Protein AF-A0A087SEP9-F1 (afdb_monomer_lite)

pLDDT: mean 83.5, std 18.69, range [36.44, 98.62]

Secondary structure (DSSP, 8-state):
-PPPHHHHHHHHHHHHTT-S---TTTS--HHHHHHHHHHHHHHHHHS-HHHHHHHHHHHHHHHHHHHHHHHHHHHHHHHHHHHHHHHHHHHHHHHHHHHHHHTSPPHHHHHHHHHHHHHHHHHHHHHHHHHHHHHHHHHHHHHHHHHHHHHHHHHHHHHHHHHHH--------------------

Organism: Auxenochlorella protothecoides (NCBI:txid3075)

Structure (mmCIF, N/CA/C/O backbone):
data_AF-A0A087SEP9-F1
#
_entry.id   AF-A0A087SEP9-F1
#
loop_
_atom_site.group_PDB
_atom_site.id
_atom_site.type_symbol
_atom_site.label_atom_id
_atom_site.label_alt_id
_atom_site.label_comp_id
_atom_site.label_asym_id
_atom_site.label_entity_id
_atom_site.label_seq_id
_atom_site.pdbx_PDB_ins_code
_atom_site.Cartn_x
_atom_site.Cartn_y
_atom_site.Cartn_z
_atom_site.occupancy
_atom_site.B_iso_or_equiv
_atom_site.auth_seq_id
_atom_site.auth_comp_id
_atom_site.auth_asym_id
_atom_site.auth_atom_id
_atom_site.pdbx_PDB_model_num
ATOM 1 N N . MET A 1 1 ? -34.336 15.586 0.009 1.00 45.97 1 MET A N 1
ATOM 2 C CA . MET A 1 1 ? -33.680 16.747 0.642 1.00 45.97 1 MET A CA 1
ATOM 3 C C . MET A 1 1 ? -32.293 16.287 1.044 1.00 45.97 1 MET A C 1
ATOM 5 O O . MET A 1 1 ? -32.206 15.334 1.806 1.00 45.97 1 MET A O 1
ATOM 9 N N . ALA A 1 2 ? -31.248 16.825 0.416 1.00 53.88 2 ALA A N 1
ATOM 10 C CA . ALA A 1 2 ? -29.871 16.456 0.733 1.00 53.88 2 ALA A CA 1
ATOM 11 C C . ALA A 1 2 ? -29.493 17.066 2.089 1.00 53.88 2 ALA A C 1
ATOM 13 O O . ALA A 1 2 ? -29.823 18.227 2.333 1.00 53.88 2 ALA A O 1
ATOM 14 N N . ALA A 1 3 ? -28.864 16.274 2.959 1.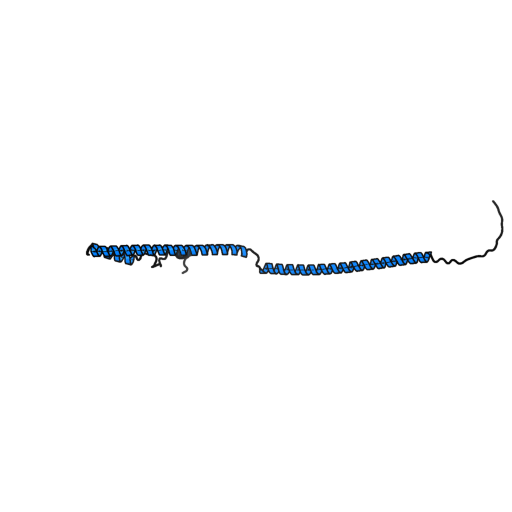00 63.12 3 ALA A N 1
ATOM 15 C CA . ALA A 1 3 ? -28.333 16.766 4.224 1.00 63.12 3 ALA A CA 1
ATOM 16 C C . ALA A 1 3 ? -27.274 17.837 3.935 1.00 63.12 3 ALA A C 1
ATOM 18 O O . ALA A 1 3 ? -26.504 17.728 2.978 1.00 63.12 3 ALA A O 1
ATOM 19 N N . THR A 1 4 ? -27.268 18.899 4.727 1.00 84.00 4 THR A N 1
ATOM 20 C CA . THR A 1 4 ? -26.285 19.978 4.591 1.00 84.00 4 THR A CA 1
ATOM 21 C C . THR A 1 4 ? -24.873 19.457 4.899 1.00 84.00 4 THR A C 1
ATOM 23 O O . THR A 1 4 ? -24.712 18.478 5.625 1.00 84.00 4 THR A O 1
ATOM 26 N N . MET A 1 5 ? -23.821 20.104 4.381 1.00 80.88 5 MET A N 1
ATOM 27 C CA . MET A 1 5 ? -22.428 19.688 4.651 1.00 80.88 5 MET A CA 1
ATOM 28 C C . MET A 1 5 ? -22.102 19.611 6.151 1.00 80.88 5 MET A C 1
ATOM 30 O O . MET A 1 5 ? -21.271 18.809 6.575 1.00 80.88 5 MET A O 1
ATOM 34 N N . GLU A 1 6 ? -22.761 20.441 6.959 1.00 79.75 6 GLU A N 1
ATOM 35 C CA . GLU A 1 6 ? -22.614 20.458 8.412 1.00 79.75 6 GLU A CA 1
ATOM 36 C C . GLU A 1 6 ? -23.284 19.233 9.056 1.00 79.75 6 GLU A C 1
ATOM 38 O O . GLU A 1 6 ? -22.692 18.578 9.915 1.00 79.75 6 GLU A O 1
ATOM 43 N N . GLU A 1 7 ? -24.461 18.831 8.568 1.00 79.56 7 GLU A N 1
ATOM 44 C CA . GLU A 1 7 ? -25.111 17.576 8.960 1.00 79.56 7 GLU A CA 1
ATOM 45 C C . GLU A 1 7 ? -24.304 16.350 8.522 1.00 79.56 7 GLU A C 1
ATOM 47 O O . GLU A 1 7 ? -24.160 15.415 9.307 1.00 79.56 7 GLU A O 1
ATOM 52 N N . GLU A 1 8 ? -23.711 16.348 7.326 1.00 84.06 8 GLU A N 1
ATOM 53 C CA . GLU A 1 8 ? -22.819 15.267 6.888 1.00 84.06 8 GLU A CA 1
ATOM 54 C C . GLU A 1 8 ? -21.556 15.180 7.749 1.00 84.06 8 GLU A C 1
ATOM 56 O O . GLU A 1 8 ? -21.138 14.079 8.117 1.00 84.06 8 GLU A O 1
ATOM 61 N N . ALA A 1 9 ? -20.968 16.317 8.132 1.00 84.19 9 ALA A N 1
ATOM 62 C CA . ALA A 1 9 ? -19.832 16.355 9.047 1.00 84.19 9 ALA A CA 1
ATOM 63 C C . ALA A 1 9 ? -20.209 15.813 10.435 1.00 84.19 9 ALA A C 1
ATOM 65 O O . ALA A 1 9 ? -19.453 15.024 11.008 1.00 84.19 9 ALA A O 1
ATOM 66 N N . ILE A 1 10 ? -21.396 16.156 10.947 1.00 78.38 10 ILE A N 1
ATOM 67 C CA . ILE A 1 10 ? -21.923 15.641 12.217 1.00 78.38 10 ILE A CA 1
ATOM 68 C C . ILE A 1 10 ? -22.220 14.140 12.125 1.00 78.38 10 ILE A C 1
ATOM 70 O O . ILE A 1 10 ? -21.853 13.394 13.032 1.00 78.38 10 ILE A O 1
ATOM 74 N N . ILE A 1 11 ? -22.845 13.666 11.045 1.00 76.94 11 ILE A N 1
ATOM 75 C CA . ILE A 1 11 ? -23.135 12.241 10.824 1.00 76.94 11 ILE A CA 1
ATOM 76 C C . ILE A 1 11 ? -21.829 11.450 10.732 1.00 76.94 11 ILE A C 1
ATOM 78 O O . ILE A 1 11 ? -21.679 10.428 11.402 1.00 76.94 11 ILE A O 1
ATOM 82 N N . LYS A 1 12 ? -20.848 11.949 9.975 1.00 81.00 12 LYS A N 1
ATOM 83 C CA . LYS A 1 12 ? -19.532 11.323 9.825 1.00 81.00 12 LYS A CA 1
ATOM 84 C C . LYS A 1 12 ? -18.764 11.314 11.142 1.00 81.00 12 LYS A C 1
ATOM 86 O O . LYS A 1 12 ? -18.187 10.289 11.486 1.00 81.00 12 LYS A O 1
ATOM 91 N N . TYR A 1 13 ? -18.815 12.405 11.906 1.00 74.56 13 TYR A N 1
ATOM 92 C CA . TYR A 1 13 ? -18.235 12.487 13.244 1.00 74.56 13 TYR A CA 1
ATOM 93 C C . TYR A 1 13 ? -18.894 11.492 14.203 1.00 74.56 13 TYR A C 1
ATOM 95 O O . TYR A 1 13 ? -18.188 10.753 14.882 1.00 74.56 13 TYR A O 1
ATOM 103 N N . ARG A 1 14 ? -20.229 11.400 14.224 1.00 73.12 14 ARG A N 1
ATOM 104 C CA . ARG A 1 14 ? -20.978 10.445 15.062 1.00 73.12 14 ARG A CA 1
ATOM 105 C C . ARG A 1 14 ? -20.712 8.992 14.685 1.00 73.12 14 ARG A C 1
ATOM 107 O O . ARG A 1 14 ? -20.594 8.154 15.574 1.00 73.12 14 ARG A O 1
ATOM 114 N N . TYR A 1 15 ? -20.587 8.709 13.392 1.00 69.62 15 TYR A N 1
ATOM 115 C CA . TYR A 1 15 ? -20.240 7.388 12.878 1.00 69.62 15 TYR A CA 1
ATOM 116 C C . TYR A 1 15 ? -18.798 7.006 13.240 1.00 69.62 15 TYR A C 1
ATOM 118 O O . TYR A 1 15 ? -18.570 5.917 13.757 1.00 69.62 15 TYR A O 1
ATOM 126 N N . LEU A 1 16 ? -17.836 7.925 13.066 1.00 67.88 16 LEU A N 1
ATOM 127 C CA . LEU A 1 16 ? -16.440 7.718 13.474 1.00 67.88 16 LEU A CA 1
ATOM 128 C C . LEU A 1 16 ? -16.285 7.543 14.988 1.00 67.88 16 LEU A C 1
ATOM 130 O O . LEU A 1 16 ? -15.435 6.780 15.434 1.00 67.88 16 LEU A O 1
ATOM 134 N N . THR A 1 17 ? -17.066 8.284 15.774 1.00 68.69 17 THR A N 1
ATOM 135 C CA . THR A 1 17 ? -16.989 8.270 17.244 1.00 68.69 17 THR A CA 1
ATOM 136 C C . THR A 1 17 ? -17.903 7.231 17.887 1.00 68.69 17 THR A C 1
ATOM 138 O O . THR A 1 17 ? -17.894 7.116 19.109 1.00 68.69 17 THR A O 1
ATOM 141 N N . GLN A 1 18 ? -18.691 6.488 17.096 1.00 64.06 18 GLN A N 1
ATOM 142 C CA . GLN A 1 18 ? -19.686 5.516 17.569 1.00 64.06 18 GLN A CA 1
ATOM 143 C C . GLN A 1 18 ? -20.551 6.050 18.728 1.00 64.06 18 GLN A C 1
ATOM 145 O O . GLN A 1 18 ? -20.902 5.329 19.658 1.00 64.06 18 GLN A O 1
ATOM 150 N N . THR A 1 19 ? -20.921 7.332 18.693 1.00 50.84 19 THR A N 1
ATOM 151 C CA . THR A 1 19 ? -21.716 7.961 19.767 1.00 50.84 19 THR A CA 1
ATOM 152 C C . THR A 1 19 ? -23.195 7.564 19.739 1.00 50.84 19 THR A C 1
ATOM 154 O O . THR A 1 19 ? -23.967 7.964 20.611 1.00 50.84 19 THR A O 1
ATOM 157 N N . VAL A 1 20 ? -23.608 6.733 18.778 1.00 47.00 20 VAL A N 1
ATOM 158 C CA . VAL A 1 20 ? -24.910 6.067 18.812 1.00 47.00 20 VAL A CA 1
ATOM 159 C C . VAL A 1 20 ? -24.789 4.838 19.709 1.00 47.00 20 VAL A C 1
ATOM 161 O O . VAL A 1 20 ? -24.159 3.846 19.355 1.00 47.00 20 VAL A O 1
ATOM 164 N N . SER A 1 21 ? -25.404 4.923 20.888 1.00 44.47 21 SER A N 1
ATOM 165 C CA . SER A 1 21 ? -25.573 3.818 21.833 1.00 44.47 21 SER A CA 1
ATOM 166 C C . SER A 1 21 ? -26.409 2.692 21.209 1.00 44.47 21 SER A C 1
ATOM 168 O O . SER A 1 21 ? -27.614 2.582 21.424 1.00 44.47 21 SER A O 1
ATOM 170 N N . THR A 1 22 ? -25.781 1.848 20.399 1.00 46.25 22 THR A N 1
ATOM 171 C CA . THR A 1 22 ? -26.321 0.552 19.972 1.00 46.25 22 THR A CA 1
ATOM 172 C C . THR A 1 22 ? -25.360 -0.543 20.384 1.00 46.25 22 THR A C 1
ATOM 174 O O . THR A 1 22 ? -24.890 -1.337 19.580 1.00 46.25 22 THR A O 1
ATOM 177 N N . THR A 1 23 ? -25.066 -0.597 21.674 1.00 52.62 23 THR A N 1
ATOM 178 C CA . THR A 1 23 ? -24.423 -1.756 22.278 1.00 52.62 23 THR A CA 1
ATOM 179 C C . THR A 1 23 ? -25.162 -2.079 23.563 1.00 52.62 23 THR A C 1
ATOM 181 O O . THR A 1 23 ? -24.784 -1.686 24.664 1.00 52.62 23 THR A O 1
ATOM 184 N N . ALA A 1 24 ? -26.224 -2.874 23.410 1.00 50.38 24 ALA A N 1
ATOM 185 C CA . ALA A 1 24 ? -26.907 -3.558 24.509 1.00 50.38 24 ALA A CA 1
ATOM 186 C C . ALA A 1 24 ? -25.947 -4.385 25.401 1.00 50.38 24 ALA A C 1
ATOM 188 O O . ALA A 1 24 ? -26.335 -4.786 26.492 1.00 50.38 24 ALA A O 1
ATOM 189 N N . ASN A 1 25 ? -24.697 -4.587 24.957 1.00 49.25 25 ASN A N 1
ATOM 190 C CA . ASN A 1 25 ? -23.633 -5.311 25.651 1.00 49.25 25 ASN A CA 1
ATOM 191 C C . ASN A 1 25 ? -22.591 -4.423 26.369 1.00 49.25 25 ASN A C 1
ATOM 193 O O . ASN A 1 25 ? -21.724 -4.974 27.040 1.00 49.25 25 ASN A O 1
ATOM 197 N N . VAL A 1 26 ? -22.625 -3.088 26.232 1.00 51.44 26 VAL A N 1
ATOM 198 C CA . VAL A 1 26 ? -21.583 -2.191 26.800 1.00 51.44 26 VAL A CA 1
ATOM 199 C C . VAL A 1 26 ? -22.098 -1.360 27.978 1.00 51.44 26 VAL A C 1
ATOM 201 O O . VAL A 1 26 ? -21.325 -0.972 28.850 1.00 51.44 26 VAL A O 1
ATOM 204 N N . LEU A 1 27 ? -23.406 -1.117 28.051 1.00 55.16 27 LEU A N 1
ATOM 205 C CA . LEU A 1 27 ? -24.021 -0.425 29.181 1.00 55.16 27 LEU A CA 1
ATOM 206 C C . LEU A 1 27 ? -24.515 -1.445 30.216 1.00 55.16 27 LEU A C 1
ATOM 208 O O . LEU A 1 27 ? -25.189 -2.407 29.833 1.00 55.16 27 LEU A O 1
ATOM 212 N N . PRO A 1 28 ? -24.255 -1.235 31.525 1.00 62.94 28 PRO A N 1
ATOM 213 C CA . PRO A 1 28 ? -24.874 -2.031 32.576 1.00 62.94 28 PRO A CA 1
ATOM 214 C C . PRO A 1 28 ? -26.390 -2.092 32.351 1.00 62.94 28 PRO A C 1
ATOM 216 O O . PRO A 1 28 ? -26.972 -1.099 31.904 1.00 62.94 28 PRO A O 1
ATOM 219 N N . PRO A 1 29 ? -27.068 -3.211 32.654 1.00 69.69 29 PRO A N 1
ATOM 220 C CA . PRO A 1 29 ? -28.488 -3.375 32.365 1.00 69.69 29 PRO A CA 1
ATOM 221 C C . PRO A 1 29 ? -29.339 -2.547 33.344 1.00 69.69 29 PRO A C 1
ATOM 223 O O . PRO A 1 29 ? -30.024 -3.087 34.218 1.00 69.69 29 PRO A O 1
ATOM 226 N N . MET A 1 30 ? -29.310 -1.220 33.182 1.00 74.06 30 MET A N 1
ATOM 227 C CA . MET A 1 30 ? -29.836 -0.207 34.102 1.00 74.06 30 MET A CA 1
ATOM 228 C C . MET A 1 30 ? -31.310 -0.432 34.419 1.00 74.06 30 MET A C 1
ATOM 230 O O . MET A 1 30 ? -31.721 -0.296 35.566 1.00 74.06 30 MET A O 1
ATOM 234 N N . LYS A 1 31 ? -32.102 -0.863 33.429 1.00 78.94 31 LYS A N 1
ATOM 235 C CA . LYS A 1 31 ? -33.523 -1.193 33.624 1.00 78.94 31 LYS A CA 1
ATOM 236 C C . LYS A 1 31 ? -33.719 -2.351 34.606 1.00 78.94 31 LYS A C 1
ATOM 238 O O . LYS A 1 31 ? -34.613 -2.308 35.447 1.00 78.94 31 LYS A O 1
ATOM 243 N N . SER A 1 32 ? -32.881 -3.382 34.514 1.00 81.38 32 SER A N 1
ATOM 244 C CA . SER A 1 32 ? -32.953 -4.540 35.409 1.00 81.38 32 SER A CA 1
ATOM 245 C C . SER A 1 32 ? -32.456 -4.196 36.813 1.00 81.38 32 SER A C 1
ATOM 247 O O . SER A 1 32 ? -33.052 -4.636 37.796 1.00 81.38 32 SER A O 1
ATOM 249 N N . LEU A 1 33 ? -31.412 -3.366 36.898 1.00 85.94 33 LEU A N 1
ATOM 250 C CA . LEU A 1 33 ? -30.815 -2.937 38.154 1.00 85.94 33 LEU A CA 1
ATOM 251 C C . LEU A 1 33 ? -31.768 -2.020 38.928 1.00 85.94 33 LEU A C 1
ATOM 253 O O . LEU A 1 33 ? -32.034 -2.259 40.101 1.00 85.94 33 LEU A O 1
ATOM 257 N N . ALA A 1 34 ? -32.368 -1.044 38.240 1.00 87.81 34 ALA A N 1
ATOM 258 C CA . ALA A 1 34 ? -33.374 -0.152 38.805 1.00 87.81 34 ALA A CA 1
ATOM 259 C C . ALA A 1 34 ? -34.594 -0.930 39.312 1.00 87.81 34 ALA A C 1
ATOM 261 O O . ALA A 1 34 ? -35.057 -0.696 40.425 1.00 87.81 34 ALA A O 1
ATOM 262 N N . ARG A 1 35 ? -35.081 -1.916 38.543 1.00 89.31 35 ARG A N 1
ATOM 263 C CA . ARG A 1 35 ? -36.193 -2.776 38.975 1.00 89.31 35 ARG A CA 1
ATOM 264 C C . ARG A 1 35 ? -35.868 -3.521 40.270 1.00 89.31 35 ARG A C 1
ATOM 266 O O . ARG A 1 35 ? -36.708 -3.579 41.164 1.00 89.31 35 ARG A O 1
ATOM 273 N N . ARG A 1 36 ? -34.655 -4.067 40.379 1.00 89.19 36 ARG A N 1
ATOM 274 C CA . ARG A 1 36 ? -34.185 -4.776 41.578 1.00 89.19 36 ARG A CA 1
ATOM 275 C C . ARG A 1 36 ? -34.010 -3.831 42.770 1.00 89.19 36 ARG A C 1
ATOM 277 O O . ARG A 1 36 ? -34.402 -4.174 43.878 1.00 89.19 36 ARG A O 1
ATOM 284 N N . PHE A 1 37 ? -33.516 -2.618 42.528 1.00 92.69 37 PHE A N 1
ATOM 285 C CA . PHE A 1 37 ? -33.398 -1.575 43.546 1.00 92.69 37 PHE A CA 1
ATOM 286 C C . PHE A 1 37 ? -34.760 -1.162 44.115 1.00 92.69 37 PHE A C 1
ATOM 288 O O . PHE A 1 37 ? -34.916 -1.052 45.328 1.00 92.69 37 PHE A O 1
ATOM 295 N N . PHE A 1 38 ? -35.773 -0.985 43.261 1.00 93.81 38 PHE A N 1
ATOM 296 C CA . PHE A 1 38 ? -37.127 -0.689 43.729 1.00 93.81 38 PHE A CA 1
ATOM 297 C C . PHE A 1 38 ? -37.703 -1.829 44.575 1.00 93.81 38 PHE A C 1
ATOM 299 O O . PHE A 1 38 ? -38.293 -1.549 45.613 1.00 93.81 38 PHE A O 1
ATOM 306 N N . GLN A 1 39 ? -37.479 -3.091 44.188 1.00 92.12 39 GLN A N 1
ATOM 307 C CA . GLN A 1 39 ? -37.879 -4.254 44.994 1.00 92.12 39 GLN A CA 1
ATOM 308 C C . GLN A 1 39 ? -37.195 -4.258 46.365 1.00 92.12 39 GLN A C 1
ATOM 310 O O . GLN A 1 39 ? -37.863 -4.447 47.377 1.00 92.12 39 GLN A O 1
ATOM 315 N N . PHE A 1 40 ? -35.887 -3.988 46.407 1.00 94.56 40 PHE A N 1
ATOM 316 C CA . PHE A 1 40 ? -35.140 -3.839 47.656 1.00 94.56 40 PHE A CA 1
ATOM 317 C C . PHE A 1 40 ? -35.722 -2.727 48.541 1.00 94.56 40 PHE A C 1
ATOM 319 O O . PHE A 1 40 ? -35.971 -2.944 49.725 1.00 94.56 40 PHE A O 1
ATOM 326 N N . ARG A 1 41 ? -36.018 -1.558 47.961 1.00 94.75 41 ARG A N 1
ATOM 327 C CA . ARG A 1 41 ? -36.625 -0.436 48.689 1.00 94.75 41 ARG A CA 1
ATOM 328 C C . ARG A 1 41 ? -37.989 -0.804 49.278 1.00 94.75 41 ARG A C 1
ATOM 330 O O . ARG A 1 41 ? -38.262 -0.457 50.419 1.00 94.75 41 ARG A O 1
ATOM 337 N N . THR A 1 42 ? -38.825 -1.516 48.525 1.00 94.12 42 THR A N 1
ATOM 338 C CA . THR A 1 42 ? -40.126 -1.997 49.012 1.00 94.12 42 THR A CA 1
ATOM 339 C C . THR A 1 42 ? -39.969 -3.015 50.147 1.00 94.12 42 THR A C 1
ATOM 341 O O . THR A 1 42 ? -40.718 -2.969 51.125 1.00 94.12 42 THR A O 1
ATOM 344 N N . ALA A 1 43 ? -38.973 -3.901 50.065 1.00 93.00 43 ALA A N 1
ATOM 345 C CA . ALA A 1 43 ? -38.679 -4.857 51.131 1.00 93.00 43 ALA A CA 1
ATOM 346 C C . ALA A 1 43 ? -38.203 -4.168 52.423 1.00 93.00 43 ALA A C 1
ATOM 348 O O . ALA A 1 43 ? -38.562 -4.613 53.506 1.00 93.00 43 ALA A O 1
ATOM 349 N N . LEU A 1 44 ? -37.479 -3.045 52.332 1.00 92.12 44 LEU A N 1
ATOM 350 C CA . LEU A 1 44 ? -37.092 -2.248 53.506 1.00 92.12 44 LEU A CA 1
ATOM 351 C C . LEU A 1 44 ? -38.280 -1.585 54.216 1.00 92.12 44 LEU A C 1
ATOM 353 O O . LEU A 1 44 ? -38.230 -1.396 55.427 1.00 92.12 44 LEU A O 1
ATOM 357 N N . THR A 1 45 ? -39.322 -1.193 53.479 1.00 93.25 45 THR A N 1
ATOM 358 C CA . THR A 1 45 ? -40.474 -0.478 54.054 1.00 93.25 45 THR A CA 1
ATOM 359 C C . THR A 1 45 ? -41.589 -1.400 54.525 1.00 93.25 45 THR A C 1
ATOM 361 O O . THR A 1 45 ? -42.363 -1.020 55.395 1.00 93.25 45 THR A O 1
ATOM 364 N N . SER A 1 46 ? -41.724 -2.574 53.908 1.00 91.81 46 SER A N 1
ATOM 365 C CA . SER A 1 46 ? -42.902 -3.436 54.083 1.00 91.81 46 SER A CA 1
ATOM 366 C C . SER A 1 46 ? -42.606 -4.937 54.111 1.00 91.81 46 SER A C 1
ATOM 368 O O . SER A 1 46 ? -43.535 -5.723 54.260 1.00 91.81 46 SER A O 1
ATOM 370 N N . GLY A 1 47 ? -41.344 -5.342 53.956 1.00 89.75 47 GLY A N 1
ATOM 371 C CA . GLY A 1 47 ? -40.927 -6.745 53.942 1.00 89.75 47 GLY A CA 1
ATOM 372 C C . GLY A 1 47 ? -40.136 -7.147 55.186 1.00 89.75 47 GLY A C 1
ATOM 373 O O . GLY A 1 47 ? -40.030 -6.405 56.164 1.00 89.75 47 GLY A O 1
ATOM 374 N N . THR A 1 48 ? -39.560 -8.347 55.139 1.00 93.62 48 THR A N 1
ATOM 375 C CA . THR A 1 48 ? -38.698 -8.864 56.210 1.00 93.62 48 THR A CA 1
ATOM 376 C C . THR A 1 48 ? -37.235 -8.452 56.017 1.00 93.62 48 THR A C 1
ATOM 378 O O . THR 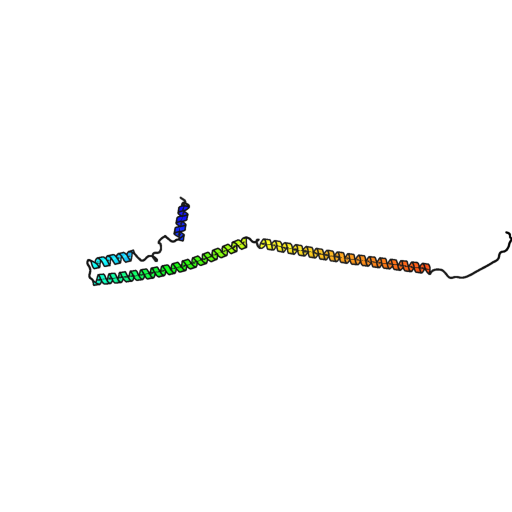A 1 48 ? -36.753 -8.250 54.899 1.00 93.62 48 THR A O 1
ATOM 381 N N . ALA A 1 49 ? -36.474 -8.394 57.114 1.00 92.75 49 ALA A N 1
ATOM 382 C CA . ALA A 1 49 ? -35.039 -8.101 57.061 1.00 92.75 49 ALA A CA 1
ATOM 383 C C . ALA A 1 49 ? -34.251 -9.124 56.214 1.00 92.75 49 ALA A C 1
ATOM 385 O O . ALA A 1 49 ? -33.296 -8.755 55.531 1.00 92.75 49 ALA A O 1
ATOM 386 N N . ALA A 1 50 ? -34.669 -10.396 56.222 1.00 94.00 50 ALA A N 1
ATOM 387 C CA . ALA A 1 50 ? -34.052 -11.453 55.423 1.00 94.00 50 ALA A CA 1
ATOM 388 C C . ALA A 1 50 ? -34.259 -11.234 53.913 1.00 94.00 50 ALA A C 1
ATOM 390 O O . ALA A 1 50 ? -33.311 -11.359 53.136 1.00 94.00 50 ALA A O 1
ATOM 391 N N . GLU A 1 51 ? -35.465 -10.838 53.495 1.00 93.06 51 GLU A N 1
ATOM 392 C CA . GLU A 1 51 ? -35.768 -10.512 52.095 1.00 93.06 51 GLU A CA 1
ATOM 393 C C . GLU A 1 51 ? -34.997 -9.279 51.618 1.00 93.06 51 GLU A C 1
ATOM 395 O O . GLU A 1 51 ? -34.403 -9.299 50.537 1.00 93.06 51 GLU A O 1
ATOM 400 N N . ALA A 1 52 ? -34.952 -8.220 52.433 1.00 93.69 52 ALA A N 1
ATOM 401 C CA . ALA A 1 52 ? -34.181 -7.021 52.117 1.00 93.69 52 ALA A CA 1
ATOM 402 C C . ALA A 1 52 ? -32.686 -7.346 51.953 1.00 93.69 52 ALA A C 1
ATOM 404 O O . ALA A 1 52 ? -32.055 -6.880 51.002 1.00 93.69 52 ALA A O 1
ATOM 405 N N . ARG A 1 53 ? -32.126 -8.201 52.822 1.00 95.12 53 ARG A N 1
ATOM 406 C CA . ARG A 1 53 ? -30.734 -8.658 52.716 1.00 95.12 53 ARG A CA 1
ATOM 407 C C . ARG A 1 53 ? -30.483 -9.432 51.421 1.00 95.12 53 ARG A C 1
ATOM 409 O O . ARG A 1 53 ? -29.552 -9.102 50.693 1.00 95.12 53 ARG A O 1
ATOM 416 N N . ALA A 1 54 ? -31.341 -10.397 51.091 1.00 94.81 54 ALA A N 1
ATOM 417 C CA . ALA A 1 54 ? -31.200 -11.195 49.874 1.00 94.81 54 ALA A CA 1
ATOM 418 C C . ALA A 1 54 ? -31.272 -10.338 48.596 1.00 94.81 54 ALA A C 1
ATOM 420 O O . ALA A 1 54 ? -30.503 -10.554 47.656 1.00 94.81 54 ALA A O 1
ATOM 421 N N . LEU A 1 55 ? -32.166 -9.343 48.566 1.00 94.69 55 LEU A N 1
ATOM 422 C CA . LEU A 1 55 ? -32.292 -8.405 47.448 1.00 94.69 55 LEU A CA 1
ATOM 423 C C . LEU A 1 55 ? -31.075 -7.482 47.320 1.00 94.69 55 LEU A C 1
ATOM 425 O O . LEU A 1 55 ? -30.654 -7.196 46.199 1.00 94.69 55 LEU A O 1
ATOM 429 N N . TYR A 1 56 ? -30.493 -7.046 48.440 1.00 94.44 56 TYR A N 1
ATOM 430 C CA . TYR A 1 56 ? -29.249 -6.279 48.441 1.00 94.44 56 TYR A CA 1
ATOM 431 C C . TYR A 1 56 ? -28.074 -7.103 47.898 1.00 94.44 56 TYR A C 1
ATOM 433 O O . TYR A 1 56 ? -27.369 -6.642 47.001 1.00 94.44 56 TYR A O 1
ATOM 441 N N . ASP A 1 57 ? -27.911 -8.343 48.364 1.00 95.50 57 ASP A N 1
ATOM 442 C CA . ASP A 1 57 ? -26.824 -9.225 47.923 1.00 95.50 57 ASP A CA 1
ATOM 443 C C . ASP A 1 57 ? -26.952 -9.602 46.432 1.00 95.50 57 ASP A C 1
ATOM 445 O O . ASP A 1 57 ? -25.948 -9.769 45.738 1.00 95.50 57 ASP A O 1
ATOM 449 N N . ASP A 1 58 ? -28.176 -9.744 45.908 1.00 93.75 58 ASP A N 1
ATOM 450 C CA . ASP A 1 58 ? -28.426 -9.916 44.466 1.00 93.75 58 ASP A CA 1
ATOM 451 C C . ASP A 1 58 ? -28.102 -8.634 43.678 1.00 93.75 58 ASP A C 1
ATOM 453 O O . ASP A 1 58 ? -27.498 -8.697 42.606 1.00 93.75 58 ASP A O 1
ATOM 457 N N . LEU A 1 59 ? -28.453 -7.455 44.205 1.00 93.38 59 LEU A N 1
ATOM 458 C CA . LEU A 1 59 ? -28.136 -6.172 43.573 1.00 93.38 59 LEU A CA 1
ATOM 459 C C . LEU A 1 59 ? -26.622 -5.931 43.499 1.00 93.38 59 LEU A C 1
ATOM 461 O O . LEU A 1 59 ? -26.129 -5.519 42.446 1.00 93.38 59 LEU A O 1
ATOM 465 N N . LEU A 1 60 ? -25.893 -6.242 44.573 1.00 94.38 60 LEU A N 1
ATOM 466 C CA . LEU A 1 60 ? -24.435 -6.155 44.620 1.00 94.38 60 LEU A CA 1
ATOM 467 C C . LEU A 1 60 ? -23.793 -7.097 43.593 1.00 94.38 60 LEU A C 1
ATOM 469 O O . LEU A 1 60 ? -23.021 -6.642 42.752 1.00 94.38 60 LEU A O 1
ATOM 473 N N . ARG A 1 61 ? -24.205 -8.373 43.563 1.00 93.06 61 ARG A N 1
ATOM 474 C CA . ARG A 1 61 ? -23.713 -9.349 42.573 1.00 93.06 61 ARG A CA 1
ATOM 475 C C . ARG A 1 61 ? -23.955 -8.903 41.131 1.00 93.06 61 ARG A C 1
ATOM 477 O O . ARG A 1 61 ? -23.089 -9.059 40.273 1.00 93.06 61 ARG A O 1
ATOM 484 N N . ARG A 1 62 ? -25.125 -8.327 40.841 1.00 91.00 62 ARG A N 1
ATOM 485 C CA . ARG A 1 62 ? -25.447 -7.799 39.503 1.00 91.00 62 ARG A CA 1
ATOM 486 C C . ARG A 1 62 ? -24.593 -6.593 39.131 1.00 91.00 62 ARG A C 1
ATOM 488 O O . ARG A 1 62 ? -24.192 -6.482 37.974 1.00 91.00 62 ARG A O 1
ATOM 495 N N . LEU A 1 63 ? -24.332 -5.695 40.082 1.00 89.81 63 LEU A N 1
ATOM 496 C CA . LEU A 1 63 ? -23.436 -4.557 39.881 1.00 89.81 63 LEU A CA 1
ATOM 497 C C . LEU A 1 63 ? -22.016 -5.027 39.572 1.00 89.81 63 LEU A C 1
ATOM 499 O O . LEU A 1 63 ? -21.433 -4.580 38.588 1.00 89.81 63 LEU A O 1
ATOM 503 N N . GLU A 1 64 ? -21.488 -5.965 40.355 1.00 92.00 64 GLU A N 1
ATOM 504 C CA . GLU A 1 64 ? -20.155 -6.535 40.149 1.00 92.00 64 GLU A CA 1
ATOM 505 C C . GLU A 1 64 ? -20.039 -7.231 38.789 1.00 92.00 64 GLU A C 1
ATOM 507 O O . GLU A 1 64 ? -19.096 -6.966 38.040 1.00 92.00 64 GLU A O 1
ATOM 512 N N . ALA A 1 65 ? -21.036 -8.038 38.415 1.00 89.38 65 ALA A N 1
ATOM 513 C CA . ALA A 1 65 ? -21.096 -8.669 37.098 1.00 89.38 65 ALA A CA 1
ATOM 514 C C . ALA A 1 65 ? -21.154 -7.631 35.963 1.00 89.38 65 ALA A C 1
ATOM 516 O O . ALA A 1 65 ? -20.454 -7.767 34.959 1.00 89.38 65 ALA A O 1
ATOM 517 N N . GLY A 1 66 ? -21.941 -6.563 36.131 1.00 87.25 66 GLY A N 1
ATOM 518 C CA . GLY A 1 66 ? -22.014 -5.460 35.173 1.00 87.25 66 GLY A CA 1
ATOM 519 C C . GLY A 1 66 ? -20.686 -4.712 35.026 1.00 87.25 66 GLY A C 1
ATOM 520 O O . GLY A 1 66 ? -20.272 -4.411 33.906 1.00 87.25 66 GLY A O 1
ATOM 521 N N . ILE A 1 67 ? -19.984 -4.455 36.135 1.00 87.88 67 ILE A N 1
ATOM 522 C CA . ILE A 1 67 ? -18.656 -3.823 36.137 1.00 87.88 67 ILE A CA 1
ATOM 523 C C . ILE A 1 67 ? -17.643 -4.715 35.415 1.00 87.88 67 ILE A C 1
ATOM 525 O O . ILE A 1 67 ? -16.901 -4.221 34.567 1.00 87.88 67 ILE A O 1
ATOM 529 N N . ALA A 1 68 ? -17.622 -6.016 35.714 1.00 89.88 68 ALA A N 1
ATOM 530 C CA . ALA A 1 68 ? -16.722 -6.969 35.068 1.00 89.88 68 ALA A CA 1
ATOM 531 C C . ALA A 1 68 ? -16.970 -7.051 33.552 1.00 89.88 68 ALA A C 1
ATOM 533 O O . ALA A 1 68 ? -16.025 -6.943 32.771 1.00 89.88 68 ALA A O 1
ATOM 534 N N . ALA A 1 69 ? -18.235 -7.146 33.132 1.00 87.38 69 ALA A N 1
ATOM 535 C CA . ALA A 1 69 ? -18.608 -7.160 31.719 1.00 87.38 69 ALA A CA 1
ATOM 536 C C . ALA A 1 69 ? -18.201 -5.863 31.000 1.00 87.38 69 ALA A C 1
ATOM 538 O O . ALA A 1 69 ? -17.593 -5.911 29.933 1.00 87.38 69 ALA A O 1
ATOM 539 N N . THR A 1 70 ? -18.462 -4.703 31.614 1.00 86.50 70 THR A N 1
ATOM 540 C CA . THR A 1 70 ? -18.095 -3.396 31.042 1.00 86.50 70 THR A CA 1
ATOM 541 C C . THR A 1 70 ? -16.579 -3.258 30.906 1.00 86.50 70 THR A C 1
ATOM 543 O O . THR A 1 70 ? -16.091 -2.797 29.877 1.00 86.50 70 THR A O 1
ATOM 546 N N . ARG A 1 71 ? -15.810 -3.699 31.912 1.00 90.94 71 ARG A N 1
ATOM 547 C CA . ARG A 1 71 ? -14.339 -3.726 31.848 1.00 90.94 71 ARG A CA 1
ATOM 548 C C . ARG A 1 71 ? -13.844 -4.602 30.699 1.00 90.94 71 ARG A C 1
ATOM 550 O O . ARG A 1 71 ? -13.020 -4.139 29.916 1.00 90.94 71 ARG A O 1
ATOM 557 N N . GLY A 1 72 ? -14.398 -5.806 30.547 1.00 90.75 72 GLY A N 1
ATOM 558 C CA . GLY A 1 72 ? -14.085 -6.688 29.420 1.00 90.75 72 GLY A CA 1
ATOM 559 C C . GLY A 1 72 ? -14.410 -6.053 28.062 1.00 90.75 72 GLY A C 1
ATOM 560 O O . GLY A 1 72 ? -13.595 -6.115 27.144 1.00 90.75 72 GLY A O 1
ATOM 561 N N . GLY A 1 73 ? -15.553 -5.369 27.950 1.00 88.88 73 GLY A N 1
ATOM 562 C CA . GLY A 1 73 ? -15.931 -4.621 26.748 1.00 88.88 73 GLY A CA 1
ATOM 563 C C . GLY A 1 73 ? -14.969 -3.474 26.421 1.00 88.88 73 GLY A C 1
ATOM 564 O O . GLY A 1 73 ? -14.573 -3.317 25.269 1.00 88.88 73 GLY A O 1
ATOM 565 N N . ILE A 1 74 ? -14.527 -2.710 27.428 1.00 88.31 74 ILE A N 1
ATOM 566 C CA . ILE A 1 74 ? -13.520 -1.649 27.256 1.00 88.31 74 ILE A CA 1
ATOM 567 C C . ILE A 1 74 ? -12.191 -2.236 26.770 1.00 88.31 74 ILE A C 1
ATOM 569 O O . ILE A 1 74 ? -11.552 -1.664 25.888 1.00 88.31 74 ILE A O 1
ATOM 573 N N . GLU A 1 75 ? -11.754 -3.362 27.332 1.00 95.06 75 GLU A N 1
ATOM 574 C CA . GLU A 1 75 ? -10.528 -4.028 26.890 1.00 95.06 75 GLU A CA 1
ATOM 575 C C . GLU A 1 75 ? -10.628 -4.532 25.449 1.00 95.06 75 GLU A C 1
ATOM 577 O O . GLU A 1 75 ? -9.687 -4.338 24.679 1.00 95.06 75 GLU A O 1
ATOM 582 N N . ALA A 1 76 ? -11.760 -5.126 25.066 1.00 91.19 76 ALA A N 1
ATOM 583 C CA . ALA A 1 76 ? -12.009 -5.548 23.691 1.00 91.19 76 ALA A CA 1
ATOM 584 C C . ALA A 1 76 ? -11.967 -4.353 22.726 1.00 91.19 76 ALA A C 1
ATOM 586 O O . ALA A 1 76 ? -11.181 -4.362 21.780 1.00 91.19 76 ALA A O 1
ATOM 587 N N . ALA A 1 77 ? -12.695 -3.276 23.037 1.00 90.12 77 ALA A N 1
ATOM 588 C CA . ALA A 1 77 ? -12.703 -2.054 22.234 1.00 90.12 77 ALA A CA 1
ATOM 589 C C . ALA A 1 77 ? -11.306 -1.414 22.119 1.00 90.12 77 ALA A C 1
ATOM 591 O O . ALA A 1 77 ? -10.935 -0.904 21.065 1.00 90.12 77 ALA A O 1
ATOM 592 N N . ARG A 1 78 ? -10.484 -1.470 23.179 1.00 94.50 78 ARG A N 1
ATOM 593 C CA . ARG A 1 78 ? -9.084 -1.010 23.128 1.00 94.50 78 ARG A CA 1
ATOM 594 C C . ARG A 1 78 ? -8.234 -1.842 22.169 1.00 94.50 78 ARG A C 1
ATOM 596 O O . ARG A 1 78 ? -7.413 -1.267 21.457 1.00 94.50 78 ARG A O 1
ATOM 603 N N . ARG A 1 79 ? -8.412 -3.167 22.146 1.00 95.50 79 ARG A N 1
ATOM 604 C CA . ARG A 1 79 ? -7.699 -4.052 21.207 1.00 95.50 79 ARG A CA 1
ATOM 605 C C . ARG A 1 79 ? -8.129 -3.785 19.767 1.00 95.50 79 ARG A C 1
ATOM 607 O O . ARG A 1 79 ? -7.267 -3.654 18.904 1.00 95.50 79 ARG A O 1
ATOM 614 N N . GLU A 1 80 ? -9.430 -3.638 19.526 1.00 93.75 80 GLU A N 1
ATOM 615 C CA . GLU A 1 80 ? -9.974 -3.284 18.209 1.00 93.75 80 GLU A CA 1
ATOM 616 C C . GLU A 1 80 ? -9.447 -1.927 17.726 1.00 93.75 80 GLU A C 1
ATOM 618 O O . GLU A 1 80 ? -8.988 -1.806 16.591 1.00 93.75 80 GLU A O 1
ATOM 623 N N . LEU A 1 81 ? -9.422 -0.919 18.604 1.00 93.25 81 LEU A N 1
ATOM 624 C CA . LEU A 1 81 ? -8.862 0.393 18.286 1.00 93.25 81 LEU A CA 1
ATOM 625 C C . LEU A 1 81 ? -7.368 0.312 17.948 1.00 93.25 81 LEU A C 1
ATOM 627 O O . LEU A 1 81 ? -6.925 0.953 16.997 1.00 93.25 81 LEU A O 1
ATOM 631 N N . ALA A 1 82 ? -6.589 -0.467 18.702 1.00 95.56 82 ALA A N 1
ATOM 632 C CA . ALA A 1 82 ? -5.167 -0.655 18.427 1.00 95.56 82 ALA A CA 1
ATOM 633 C C . ALA A 1 82 ? -4.931 -1.329 17.063 1.00 95.56 82 ALA A C 1
ATOM 635 O O . ALA A 1 82 ? -4.054 -0.892 16.317 1.00 95.56 82 ALA A O 1
ATOM 636 N N . ALA A 1 83 ? -5.741 -2.333 16.710 1.00 94.25 83 ALA A N 1
ATOM 637 C CA . ALA A 1 83 ? -5.694 -2.980 15.399 1.00 94.25 83 ALA A CA 1
ATOM 638 C C . ALA A 1 83 ? -6.027 -1.991 14.268 1.00 94.25 83 ALA A C 1
ATOM 640 O O . ALA A 1 83 ? -5.229 -1.812 13.352 1.00 94.25 83 ALA A O 1
ATOM 641 N N . ALA A 1 84 ? -7.127 -1.241 14.393 1.00 94.62 84 ALA A N 1
ATOM 642 C CA . ALA A 1 84 ? -7.514 -0.237 13.401 1.00 94.62 84 ALA A CA 1
ATOM 643 C C . ALA A 1 84 ? -6.461 0.879 13.236 1.00 94.62 84 ALA A C 1
ATOM 645 O O . ALA A 1 84 ? -6.241 1.396 12.139 1.00 94.62 84 ALA A O 1
ATOM 646 N N . GLN A 1 85 ? -5.780 1.261 14.321 1.00 95.69 85 GLN A N 1
ATOM 647 C CA . GLN A 1 85 ? -4.670 2.213 14.259 1.00 95.69 85 GLN A CA 1
ATOM 648 C C . GLN A 1 85 ? -3.451 1.645 13.524 1.00 95.69 85 GLN A C 1
ATOM 650 O O . GLN A 1 85 ? -2.786 2.402 12.814 1.00 95.69 85 GLN A O 1
ATOM 655 N N . ALA A 1 86 ? -3.148 0.354 13.682 1.00 95.81 86 ALA A N 1
ATOM 656 C CA . ALA A 1 86 ? -2.085 -0.310 12.930 1.00 95.81 86 ALA A CA 1
ATOM 657 C C . ALA A 1 86 ? -2.412 -0.342 11.429 1.00 95.81 86 ALA A C 1
ATOM 659 O O . ALA A 1 86 ? -1.593 0.094 10.620 1.00 95.81 86 ALA A O 1
ATOM 660 N N . ASP A 1 87 ? -3.641 -0.711 11.065 1.00 96.31 87 ASP A N 1
ATOM 661 C CA . ASP A 1 87 ? -4.098 -0.714 9.670 1.00 96.31 87 ASP A CA 1
ATOM 662 C C . ASP A 1 87 ? -3.986 0.675 9.030 1.00 96.31 87 ASP A C 1
ATOM 664 O O . ASP A 1 87 ? -3.494 0.827 7.909 1.00 96.31 87 ASP A O 1
ATOM 668 N N . LEU A 1 88 ? -4.370 1.723 9.766 1.00 96.50 88 LEU A N 1
ATOM 669 C CA . LEU A 1 88 ? -4.232 3.099 9.298 1.00 96.50 88 LEU A CA 1
ATOM 670 C C . LEU A 1 88 ? -2.763 3.508 9.105 1.00 96.50 88 LEU A C 1
ATOM 672 O O . LEU A 1 88 ? -2.460 4.253 8.170 1.00 96.50 88 LEU A O 1
ATOM 676 N N . ARG A 1 89 ? -1.848 3.059 9.977 1.00 96.81 89 ARG A N 1
ATOM 677 C CA . ARG A 1 89 ? -0.404 3.302 9.807 1.00 96.81 89 ARG A CA 1
ATOM 678 C C . ARG A 1 89 ? 0.096 2.647 8.525 1.00 96.81 89 ARG A C 1
ATOM 680 O O . ARG A 1 89 ? 0.684 3.346 7.704 1.00 96.81 89 ARG A O 1
ATOM 687 N N . HIS A 1 90 ? -0.240 1.380 8.302 1.00 97.38 90 HIS A N 1
ATOM 688 C CA . HIS A 1 90 ? 0.130 0.671 7.080 1.00 97.38 90 HIS A CA 1
ATOM 689 C C . HIS A 1 90 ? -0.444 1.342 5.830 1.00 97.38 90 HIS A C 1
ATOM 691 O O . HIS A 1 90 ? 0.281 1.569 4.866 1.00 97.38 90 HIS A O 1
ATOM 697 N N . ALA A 1 91 ? -1.712 1.758 5.848 1.00 97.12 91 ALA A N 1
ATOM 698 C CA . ALA A 1 91 ? -2.314 2.481 4.727 1.00 97.12 91 ALA A CA 1
ATOM 699 C C . ALA A 1 91 ? -1.569 3.791 4.403 1.00 97.12 91 ALA A C 1
ATOM 701 O O . ALA A 1 91 ? -1.364 4.119 3.234 1.00 97.12 91 ALA A O 1
ATOM 702 N N . ARG A 1 92 ? -1.122 4.531 5.427 1.00 97.88 92 ARG A N 1
ATOM 703 C CA . ARG A 1 92 ? -0.316 5.750 5.247 1.00 97.88 92 ARG A CA 1
ATOM 704 C C . ARG A 1 92 ? 1.067 5.448 4.672 1.00 97.88 92 ARG A C 1
ATOM 706 O O . ARG A 1 92 ? 1.519 6.185 3.800 1.00 97.88 92 ARG A O 1
ATOM 713 N N . GLU A 1 93 ? 1.716 4.379 5.129 1.00 97.25 93 GLU A N 1
ATOM 714 C CA . GLU A 1 93 ? 3.004 3.911 4.600 1.00 97.25 93 GLU A CA 1
ATOM 715 C C . GLU A 1 93 ? 2.882 3.507 3.122 1.00 97.25 93 GLU A C 1
ATOM 717 O O . GLU A 1 93 ? 3.678 3.951 2.292 1.00 97.25 93 GLU A O 1
ATOM 722 N N . TYR A 1 94 ? 1.838 2.753 2.761 1.00 97.94 94 TYR A N 1
ATOM 723 C CA . TYR A 1 94 ? 1.566 2.381 1.372 1.00 97.94 94 TYR A CA 1
ATOM 724 C C . TYR A 1 94 ? 1.287 3.591 0.483 1.00 97.94 94 TYR A C 1
ATOM 726 O O . TYR A 1 94 ? 1.792 3.654 -0.636 1.00 97.94 94 TYR A O 1
ATOM 734 N N . GLU A 1 95 ? 0.524 4.571 0.964 1.00 97.69 95 GLU A N 1
ATOM 735 C CA . GLU A 1 95 ? 0.244 5.784 0.196 1.00 97.69 95 GLU A CA 1
ATOM 736 C C . GLU A 1 95 ? 1.509 6.641 0.012 1.00 97.69 95 GLU A C 1
ATOM 738 O O . GLU A 1 95 ? 1.719 7.207 -1.063 1.00 97.69 95 GLU A O 1
ATOM 743 N N . ALA A 1 96 ? 2.397 6.693 1.012 1.00 97.56 96 ALA A N 1
ATOM 744 C CA . ALA A 1 96 ? 3.699 7.345 0.882 1.00 97.56 96 ALA A CA 1
ATOM 745 C C . ALA A 1 96 ? 4.564 6.668 -0.195 1.00 97.56 96 ALA A C 1
ATOM 747 O O . ALA A 1 96 ? 5.081 7.347 -1.084 1.00 97.56 96 ALA A O 1
ATOM 748 N N . LEU A 1 97 ? 4.655 5.333 -0.177 1.00 97.00 97 LEU A N 1
ATOM 749 C CA . LEU A 1 97 ? 5.362 4.565 -1.206 1.00 97.00 97 LEU A CA 1
ATOM 750 C C . LEU A 1 97 ? 4.741 4.763 -2.590 1.00 97.00 97 LEU A C 1
ATOM 752 O O . LEU A 1 97 ? 5.456 4.996 -3.563 1.00 97.00 97 LEU A O 1
ATOM 756 N N . ARG A 1 98 ? 3.410 4.727 -2.682 1.00 97.50 98 ARG A N 1
ATOM 757 C CA . ARG A 1 98 ? 2.679 4.946 -3.930 1.00 97.50 98 ARG A CA 1
ATOM 758 C C . ARG A 1 98 ? 3.005 6.306 -4.535 1.00 97.50 98 ARG A C 1
ATOM 760 O O . ARG A 1 98 ? 3.270 6.366 -5.731 1.00 97.50 98 ARG A O 1
ATOM 767 N N . ARG A 1 99 ? 3.012 7.382 -3.740 1.00 96.88 99 ARG A N 1
ATOM 768 C CA . ARG A 1 99 ? 3.373 8.726 -4.224 1.00 96.88 99 ARG A CA 1
ATOM 769 C C . ARG A 1 99 ? 4.785 8.751 -4.803 1.00 96.88 99 ARG A C 1
ATOM 771 O O . ARG A 1 99 ? 4.971 9.282 -5.893 1.00 96.88 99 ARG A O 1
ATOM 778 N N . SER A 1 100 ? 5.743 8.122 -4.123 1.00 96.75 100 SER A N 1
ATOM 779 C CA . SER A 1 100 ? 7.121 8.012 -4.612 1.00 96.75 100 SER A CA 1
ATOM 780 C C . SER A 1 100 ? 7.222 7.207 -5.911 1.00 96.75 100 SER A C 1
ATOM 782 O O . SER A 1 100 ? 7.935 7.609 -6.822 1.00 96.75 100 SER A O 1
ATOM 784 N N . VAL A 1 101 ? 6.485 6.098 -6.035 1.00 96.00 101 VAL A N 1
ATOM 785 C CA . VAL A 1 101 ? 6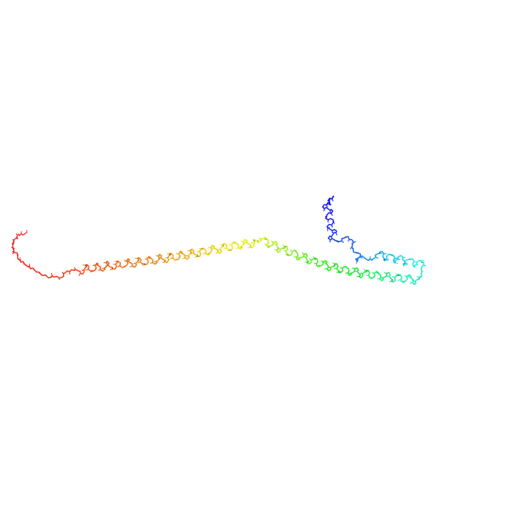.486 5.260 -7.248 1.00 96.00 101 VAL A CA 1
ATOM 786 C C . VAL A 1 101 ? 5.816 5.968 -8.425 1.00 96.00 101 VAL A C 1
ATOM 788 O O . VAL A 1 101 ? 6.316 5.894 -9.541 1.00 96.00 101 VAL A O 1
ATOM 791 N N . VAL A 1 102 ? 4.706 6.671 -8.191 1.00 95.69 102 VAL A N 1
ATOM 792 C CA . VAL A 1 102 ? 3.974 7.407 -9.237 1.00 95.69 102 VAL A CA 1
ATOM 793 C C . VAL A 1 102 ? 4.773 8.601 -9.765 1.00 95.69 102 VAL A C 1
ATOM 795 O O . VAL A 1 102 ? 4.577 8.997 -10.909 1.00 95.69 102 VAL A O 1
ATOM 798 N N . ALA A 1 103 ? 5.693 9.156 -8.970 1.00 94.62 103 ALA A N 1
ATOM 799 C CA . ALA A 1 103 ? 6.610 10.194 -9.435 1.00 94.62 103 ALA A CA 1
ATOM 800 C C . ALA A 1 103 ? 7.646 9.680 -10.457 1.00 94.62 103 ALA A C 1
ATOM 802 O O . ALA A 1 103 ? 8.263 10.485 -11.153 1.00 94.62 103 ALA A O 1
ATOM 803 N N . LEU A 1 104 ? 7.849 8.362 -10.557 1.00 94.94 1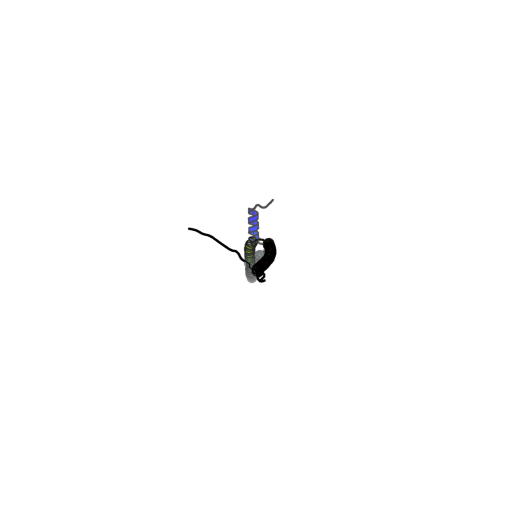04 LEU A N 1
ATOM 804 C CA . LEU A 1 104 ? 8.755 7.753 -11.528 1.00 94.94 104 LEU A CA 1
ATOM 805 C C . LEU A 1 104 ? 8.049 7.495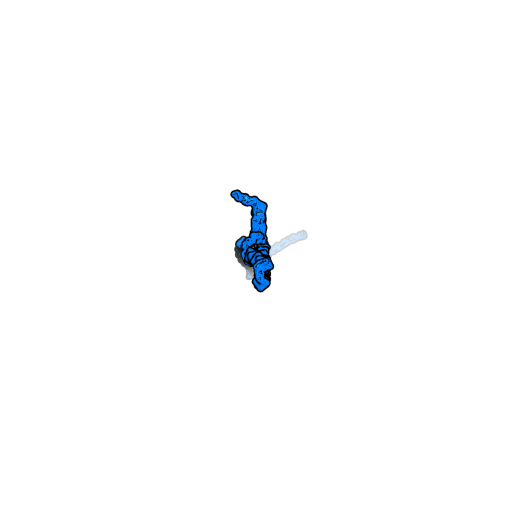 -12.865 1.00 94.94 104 LEU A C 1
ATOM 807 O O . LEU A 1 104 ? 6.837 7.288 -12.932 1.00 94.94 104 LEU A O 1
ATOM 811 N N . ALA A 1 105 ? 8.834 7.454 -13.944 1.00 94.31 105 ALA A N 1
ATOM 812 C CA . ALA A 1 105 ? 8.331 7.087 -15.261 1.00 94.31 105 ALA A CA 1
ATOM 813 C C . ALA A 1 105 ? 7.715 5.672 -15.251 1.00 94.31 105 ALA A C 1
ATOM 815 O O . ALA A 1 105 ? 8.205 4.773 -14.554 1.00 94.31 105 ALA A O 1
ATOM 816 N N . PRO A 1 106 ? 6.657 5.426 -16.045 1.00 95.69 106 PRO A N 1
ATOM 817 C CA . PRO A 1 106 ? 6.062 4.104 -16.122 1.00 95.69 106 PRO A CA 1
ATOM 818 C C . PRO A 1 106 ? 7.066 3.117 -16.718 1.00 95.69 106 PRO A C 1
ATOM 820 O O . PRO A 1 106 ? 7.709 3.391 -17.731 1.00 95.69 106 PRO A O 1
ATOM 823 N N . ARG A 1 107 ? 7.138 1.915 -16.139 1.00 96.38 107 ARG A N 1
ATOM 824 C CA . ARG A 1 107 ? 8.090 0.864 -16.541 1.00 96.38 107 ARG A CA 1
ATOM 825 C C . ARG A 1 107 ? 8.057 0.546 -18.039 1.00 96.38 107 ARG A C 1
ATOM 827 O O . ARG A 1 107 ? 9.079 0.195 -18.619 1.00 96.38 107 ARG A O 1
ATOM 834 N N . SER A 1 108 ? 6.890 0.659 -18.673 1.00 96.38 108 SER A N 1
ATOM 835 C CA . SER A 1 108 ? 6.738 0.467 -20.116 1.00 96.38 108 SER A CA 1
ATOM 836 C C . SER A 1 108 ? 7.460 1.528 -20.946 1.00 96.38 108 SER A C 1
ATOM 838 O O . SER A 1 108 ? 7.978 1.188 -22.003 1.00 96.38 108 SER A O 1
ATOM 840 N N . ALA A 1 109 ? 7.488 2.787 -20.495 1.00 96.19 109 ALA A N 1
ATOM 841 C CA . ALA A 1 109 ? 8.197 3.863 -21.183 1.00 96.19 109 ALA A CA 1
ATOM 842 C C . ALA A 1 109 ? 9.707 3.632 -21.104 1.00 96.19 109 ALA A C 1
ATOM 844 O O . ALA A 1 109 ? 10.341 3.487 -22.144 1.00 96.19 109 ALA A O 1
ATOM 845 N N . THR A 1 110 ? 10.242 3.422 -19.896 1.00 96.50 110 THR A N 1
ATOM 846 C CA . THR A 1 110 ? 11.668 3.115 -19.699 1.00 96.50 110 THR A CA 1
ATOM 847 C C . THR A 1 110 ? 12.097 1.877 -20.485 1.00 96.50 110 THR A C 1
ATOM 849 O O . THR A 1 110 ? 13.158 1.866 -21.095 1.00 96.50 110 THR A 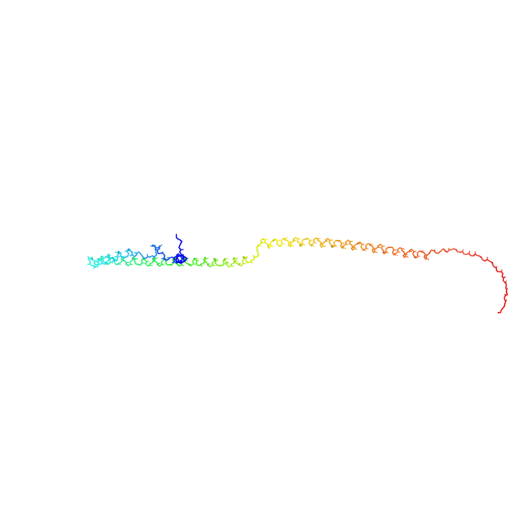O 1
ATOM 852 N N . ARG A 1 111 ? 11.259 0.831 -20.546 1.00 97.62 111 ARG A N 1
ATOM 853 C CA . ARG A 1 111 ? 11.567 -0.370 -21.335 1.00 97.62 111 ARG A CA 1
ATOM 854 C C . ARG A 1 111 ? 11.627 -0.090 -22.837 1.00 97.62 111 ARG A C 1
ATOM 856 O O . ARG A 1 111 ? 12.529 -0.589 -23.493 1.00 97.62 111 ARG A O 1
ATOM 863 N N . ARG A 1 112 ? 10.706 0.714 -23.379 1.00 97.81 112 ARG A N 1
ATOM 864 C CA . ARG A 1 112 ? 10.744 1.105 -24.799 1.00 97.81 112 ARG A CA 1
ATOM 865 C C . ARG A 1 112 ? 11.979 1.937 -25.124 1.00 97.81 112 ARG A C 1
ATOM 867 O O . ARG A 1 112 ? 12.575 1.719 -26.170 1.00 97.81 112 ARG A O 1
ATOM 874 N N . GLU A 1 113 ? 12.349 2.859 -24.240 1.00 97.56 113 GLU A N 1
ATOM 875 C CA . GLU A 1 113 ? 13.567 3.663 -24.382 1.00 97.56 113 GLU A CA 1
ATOM 876 C C . GLU A 1 113 ? 14.813 2.771 -24.381 1.00 97.56 113 GLU A C 1
ATOM 878 O O . GLU A 1 113 ? 15.650 2.894 -25.270 1.00 97.56 113 GLU A O 1
ATOM 883 N N . MET A 1 114 ? 14.896 1.810 -23.455 1.00 97.94 114 MET A N 1
ATOM 884 C CA . MET A 1 114 ? 15.979 0.822 -23.430 1.00 97.94 114 MET A CA 1
ATOM 885 C C . MET A 1 114 ? 16.024 -0.022 -24.708 1.00 97.94 114 MET A C 1
ATOM 887 O O . MET A 1 114 ? 17.086 -0.164 -25.305 1.00 97.94 114 MET A O 1
ATOM 891 N N . ASP A 1 115 ? 14.883 -0.558 -25.148 1.00 98.12 115 ASP A N 1
ATOM 892 C CA . ASP A 1 115 ? 14.807 -1.373 -26.363 1.00 98.12 115 ASP A CA 1
ATOM 893 C C . ASP A 1 115 ? 15.216 -0.563 -27.607 1.00 98.12 115 ASP A C 1
ATOM 895 O O . ASP A 1 115 ? 15.859 -1.103 -28.507 1.00 98.12 115 ASP A O 1
ATOM 899 N N . GLY A 1 116 ? 14.860 0.726 -27.661 1.00 98.31 116 GLY A N 1
ATOM 900 C CA . GLY A 1 116 ? 15.288 1.659 -28.705 1.00 98.31 116 GLY A CA 1
ATOM 901 C C . GLY A 1 116 ? 16.800 1.878 -28.692 1.00 98.31 116 GLY A C 1
ATOM 902 O O . GLY A 1 116 ? 17.458 1.624 -29.699 1.00 98.31 116 GLY A O 1
ATOM 903 N N . ALA A 1 117 ? 17.360 2.227 -27.532 1.00 98.19 117 ALA A N 1
ATOM 904 C CA . ALA A 1 117 ? 18.799 2.421 -27.365 1.00 98.19 117 ALA A CA 1
ATOM 905 C C . ALA A 1 117 ? 19.601 1.156 -27.724 1.00 98.19 117 ALA A C 1
ATOM 907 O O . ALA A 1 117 ? 20.637 1.238 -28.378 1.00 98.19 117 ALA A O 1
ATOM 908 N N . CYS A 1 118 ? 19.115 -0.035 -27.358 1.00 98.44 118 CYS A N 1
ATOM 909 C CA . CYS A 1 118 ? 19.760 -1.294 -27.731 1.00 98.44 118 CYS A CA 1
ATOM 910 C C . CYS A 1 118 ? 19.797 -1.518 -29.250 1.00 98.44 118 CYS A C 1
ATOM 912 O O . CYS A 1 118 ? 20.794 -2.037 -29.753 1.00 98.44 118 CYS A O 1
ATOM 914 N N . ARG A 1 119 ? 18.744 -1.132 -29.984 1.00 98.44 119 ARG A N 1
ATOM 915 C CA . ARG A 1 119 ? 18.737 -1.214 -31.455 1.00 98.44 119 ARG A CA 1
ATOM 916 C C . ARG A 1 119 ? 19.727 -0.235 -32.064 1.00 98.44 119 ARG A C 1
ATOM 918 O O . ARG A 1 119 ? 20.543 -0.655 -32.871 1.00 98.44 119 ARG A O 1
ATOM 925 N N . GLU A 1 120 ? 19.713 1.017 -31.613 1.00 98.62 120 GLU A N 1
ATOM 926 C CA . GLU A 1 120 ? 20.644 2.046 -32.092 1.00 98.62 120 GLU A CA 1
ATOM 927 C C . GLU A 1 120 ? 22.104 1.638 -31.872 1.00 98.62 120 GLU A C 1
ATOM 929 O O . GLU A 1 120 ? 22.930 1.767 -32.773 1.00 98.62 120 GLU A O 1
ATOM 934 N N . ILE A 1 121 ? 22.425 1.072 -30.704 1.00 98.31 121 ILE A N 1
ATOM 935 C CA . ILE A 1 121 ? 23.758 0.522 -30.428 1.00 98.31 121 ILE A CA 1
ATOM 936 C C . ILE A 1 121 ? 24.099 -0.595 -31.421 1.00 98.31 121 ILE A C 1
ATOM 938 O O . ILE A 1 121 ? 25.210 -0.615 -31.950 1.00 98.31 121 ILE A O 1
ATOM 942 N N . GLY A 1 122 ? 23.166 -1.513 -31.684 1.00 98.50 122 GLY A N 1
ATOM 943 C CA . GLY A 1 122 ? 23.359 -2.588 -32.658 1.00 98.50 122 GLY A CA 1
ATOM 944 C C . GLY A 1 122 ? 23.624 -2.063 -34.072 1.00 98.50 122 GLY A C 1
ATOM 945 O O . GLY A 1 122 ? 24.572 -2.505 -34.726 1.00 98.50 122 GLY A O 1
ATOM 946 N N . ASP A 1 123 ? 22.847 -1.075 -34.513 1.00 98.50 123 ASP A N 1
ATOM 947 C CA . ASP A 1 123 ? 22.991 -0.446 -35.826 1.00 98.50 123 ASP A CA 1
ATOM 948 C C . ASP A 1 123 ? 24.339 0.277 -35.952 1.00 98.50 123 ASP A C 1
ATOM 950 O O . ASP A 1 123 ? 25.058 0.093 -36.937 1.00 98.50 123 ASP A O 1
ATOM 954 N N . LEU A 1 124 ? 24.735 1.040 -34.928 1.00 98.44 124 LEU A N 1
ATOM 955 C CA . LEU A 1 124 ? 26.030 1.723 -34.886 1.00 98.44 124 LEU A CA 1
ATOM 956 C C . LEU A 1 124 ? 27.202 0.735 -34.882 1.00 98.44 124 LEU A C 1
ATOM 958 O O . LEU A 1 124 ? 28.198 0.960 -35.569 1.00 98.44 124 LEU A O 1
ATOM 962 N N . GLN A 1 125 ? 27.089 -0.385 -34.164 1.00 98.44 125 GLN A N 1
ATOM 963 C CA . GLN A 1 125 ? 28.103 -1.442 -34.184 1.00 98.44 125 GLN A CA 1
ATOM 964 C C . GLN A 1 125 ? 28.224 -2.093 -35.568 1.00 98.44 125 GLN A C 1
ATOM 966 O O . GLN A 1 125 ? 29.338 -2.371 -36.015 1.00 98.44 125 GLN A O 1
ATOM 971 N N . ALA A 1 126 ? 27.108 -2.321 -36.265 1.00 98.19 126 ALA A N 1
ATOM 972 C CA . ALA A 1 126 ? 27.121 -2.854 -37.625 1.00 98.19 126 ALA A CA 1
ATOM 973 C C . ALA A 1 126 ? 27.759 -1.867 -38.617 1.00 98.19 126 ALA A C 1
ATOM 975 O O . ALA A 1 126 ? 28.590 -2.265 -39.435 1.00 98.19 126 ALA A O 1
ATOM 976 N N . GLN A 1 127 ? 27.430 -0.576 -38.506 1.00 98.31 127 GLN A N 1
ATOM 977 C CA . GLN A 1 127 ? 28.039 0.482 -39.316 1.00 98.31 127 GLN A CA 1
ATOM 978 C C . GLN A 1 127 ? 29.547 0.589 -39.070 1.00 98.31 127 GLN A C 1
ATOM 980 O O . GLN A 1 127 ? 30.315 0.642 -40.030 1.00 98.31 127 GLN A O 1
ATOM 985 N N . ALA A 1 128 ? 29.979 0.565 -37.806 1.00 98.12 128 ALA A N 1
ATOM 986 C CA . ALA A 1 128 ? 31.393 0.604 -37.445 1.00 98.12 128 ALA A CA 1
ATOM 987 C C . ALA A 1 128 ? 32.165 -0.567 -38.072 1.00 98.12 128 ALA A C 1
ATOM 989 O O . ALA A 1 128 ? 33.165 -0.336 -38.750 1.00 98.12 128 ALA A O 1
ATOM 990 N N . ARG A 1 129 ? 31.649 -1.800 -37.956 1.00 98.19 129 ARG A N 1
ATOM 991 C CA . ARG A 1 129 ? 32.246 -2.984 -38.602 1.00 98.19 129 ARG A CA 1
ATOM 992 C C . ARG A 1 129 ? 32.325 -2.833 -40.121 1.00 98.19 129 ARG A C 1
ATOM 994 O O . ARG A 1 129 ? 33.367 -3.095 -40.714 1.00 98.19 129 ARG A O 1
ATOM 1001 N N . GLY A 1 130 ? 31.255 -2.352 -40.756 1.00 98.25 130 GLY A N 1
ATOM 1002 C CA . GLY A 1 130 ? 31.241 -2.115 -42.201 1.00 98.25 130 GLY A CA 1
ATOM 1003 C C . GLY A 1 130 ? 32.288 -1.088 -42.653 1.00 98.25 130 GLY A C 1
ATOM 1004 O O . GLY A 1 130 ? 32.942 -1.277 -43.684 1.00 98.25 130 GLY A O 1
ATOM 1005 N N . LEU A 1 131 ? 32.487 -0.022 -41.873 1.00 98.12 131 LEU A N 1
ATOM 1006 C CA . LEU A 1 131 ? 33.524 0.982 -42.123 1.00 98.12 131 LEU A CA 1
ATOM 1007 C C . LEU A 1 131 ? 34.932 0.421 -41.905 1.00 98.12 131 LEU A C 1
ATOM 1009 O O . LEU A 1 131 ? 35.811 0.671 -42.730 1.00 98.12 131 LEU A O 1
ATOM 1013 N N . GLU A 1 132 ? 35.149 -0.360 -40.848 1.00 98.31 132 GLU A N 1
ATOM 1014 C CA . GLU A 1 132 ? 36.424 -1.037 -40.586 1.00 98.31 132 GLU A CA 1
ATOM 1015 C C . GLU A 1 132 ? 36.812 -1.958 -41.748 1.00 98.31 132 GLU A C 1
ATOM 1017 O O . GLU A 1 132 ? 37.929 -1.870 -42.264 1.00 98.31 132 GLU A O 1
ATOM 1022 N N . GLU A 1 133 ? 35.876 -2.774 -42.238 1.00 98.19 133 GLU A N 1
ATOM 1023 C CA . GLU A 1 133 ? 36.095 -3.635 -43.401 1.00 98.19 133 GLU A CA 1
ATOM 1024 C C . GLU A 1 133 ? 36.388 -2.832 -44.677 1.00 98.19 133 GLU A C 1
ATOM 1026 O O . GLU A 1 133 ? 37.276 -3.191 -45.457 1.00 98.19 133 GLU A O 1
ATOM 1031 N N . ALA A 1 134 ? 35.668 -1.730 -44.911 1.00 98.19 134 ALA A N 1
ATOM 1032 C CA . ALA A 1 134 ? 35.911 -0.860 -46.060 1.00 98.19 134 ALA A CA 1
ATOM 1033 C C . ALA A 1 134 ? 37.306 -0.217 -46.003 1.00 98.19 134 ALA A C 1
ATOM 1035 O O . ALA A 1 134 ? 38.014 -0.173 -47.014 1.00 98.19 134 ALA A O 1
ATOM 1036 N N . MET A 1 135 ? 37.727 0.226 -44.818 1.00 98.25 135 MET A N 1
ATOM 1037 C CA . MET A 1 135 ? 39.059 0.780 -44.579 1.00 98.25 135 MET A CA 1
ATOM 1038 C C . MET A 1 135 ? 40.149 -0.283 -44.736 1.00 98.25 135 MET A C 1
ATOM 1040 O O . MET A 1 135 ? 41.190 0.004 -45.331 1.00 98.25 135 MET A O 1
ATOM 1044 N N . ALA A 1 136 ? 39.911 -1.517 -44.283 1.00 97.94 136 ALA A N 1
ATOM 1045 C CA . ALA A 1 136 ? 40.825 -2.640 -44.478 1.00 97.94 136 ALA A CA 1
ATOM 1046 C C . ALA A 1 136 ? 41.010 -2.967 -45.968 1.00 97.94 136 ALA A C 1
ATOM 1048 O O . ALA A 1 136 ? 42.147 -3.052 -46.438 1.00 97.94 136 ALA A O 1
ATOM 1049 N N . ARG A 1 137 ? 39.913 -3.045 -46.739 1.00 98.19 137 ARG A N 1
ATOM 1050 C CA . ARG A 1 137 ? 39.962 -3.225 -48.202 1.00 98.19 137 ARG A CA 1
ATOM 1051 C C . ARG A 1 137 ? 40.744 -2.103 -48.883 1.00 98.19 137 ARG A C 1
ATOM 1053 O O . ARG A 1 137 ? 41.585 -2.373 -49.737 1.00 98.19 137 ARG A O 1
ATOM 1060 N N . ARG A 1 138 ? 40.514 -0.847 -48.487 1.00 97.94 138 ARG A N 1
ATOM 1061 C CA . ARG A 1 138 ? 41.215 0.307 -49.069 1.00 97.94 138 ARG A CA 1
ATOM 1062 C C . ARG A 1 138 ? 42.702 0.321 -48.722 1.00 97.94 138 ARG A C 1
ATOM 1064 O O . ARG A 1 138 ? 43.514 0.616 -49.592 1.00 97.94 138 ARG A O 1
ATOM 1071 N N . ARG A 1 139 ? 43.065 -0.046 -47.489 1.00 98.19 139 ARG A N 1
ATOM 1072 C CA . ARG A 1 139 ? 44.463 -0.220 -47.078 1.00 98.19 139 ARG A CA 1
ATOM 1073 C C . ARG A 1 139 ? 45.148 -1.297 -47.920 1.00 98.19 139 ARG A C 1
ATOM 1075 O O . ARG A 1 139 ? 46.209 -1.025 -48.463 1.00 98.19 139 ARG A O 1
ATOM 1082 N N . ALA A 1 140 ? 44.516 -2.460 -48.093 1.00 97.56 140 ALA A N 1
ATOM 1083 C CA . ALA A 1 140 ? 45.049 -3.541 -48.922 1.00 97.56 140 ALA A CA 1
ATOM 1084 C C . ALA A 1 140 ? 45.234 -3.119 -50.392 1.00 97.56 140 ALA A C 1
ATOM 1086 O O . ALA A 1 140 ? 46.284 -3.380 -50.975 1.00 97.56 140 ALA A O 1
ATOM 1087 N N . ALA A 1 141 ? 44.257 -2.408 -50.969 1.00 97.38 141 ALA A N 1
ATOM 1088 C CA . ALA A 1 141 ? 44.355 -1.882 -52.331 1.00 97.38 141 ALA A CA 1
ATOM 1089 C C . ALA A 1 141 ? 45.523 -0.893 -52.494 1.00 97.38 141 ALA A C 1
ATOM 1091 O O . ALA A 1 141 ? 46.280 -0.993 -53.457 1.00 97.38 141 ALA A O 1
ATOM 1092 N N . LEU A 1 142 ? 45.709 0.028 -51.539 1.00 97.94 142 LEU A N 1
ATOM 1093 C CA . LEU A 1 142 ? 46.835 0.968 -51.549 1.00 97.94 142 LEU A CA 1
ATOM 1094 C C . LEU A 1 142 ? 48.183 0.249 -51.429 1.00 97.94 142 LEU A C 1
ATOM 1096 O O . LEU A 1 142 ? 49.109 0.578 -52.163 1.00 97.94 142 LEU A O 1
ATOM 1100 N N . THR A 1 143 ? 48.293 -0.755 -50.556 1.00 98.00 143 THR A N 1
ATOM 1101 C CA . THR A 1 143 ? 49.506 -1.579 -50.449 1.00 98.00 143 THR A CA 1
ATOM 1102 C C . THR A 1 143 ? 49.814 -2.304 -51.761 1.00 98.00 143 THR A C 1
ATOM 1104 O O . THR A 1 143 ? 50.966 -2.323 -52.184 1.00 98.00 143 THR A O 1
ATOM 1107 N N . GLY A 1 144 ? 48.796 -2.844 -52.439 1.00 97.44 144 GLY A N 1
ATOM 1108 C CA . GLY A 1 144 ? 48.960 -3.469 -53.754 1.00 97.44 144 GLY A CA 1
ATOM 1109 C C . GLY A 1 144 ? 49.457 -2.490 -54.822 1.00 97.44 144 GLY A C 1
ATOM 1110 O O . GLY A 1 144 ? 50.397 -2.804 -55.545 1.00 97.44 144 GLY A O 1
ATOM 1111 N N . LEU A 1 145 ? 48.888 -1.281 -54.883 1.00 97.62 145 LEU A N 1
ATOM 1112 C CA . LEU A 1 145 ? 49.340 -0.240 -55.815 1.00 97.62 145 LEU A CA 1
ATOM 1113 C C . LEU A 1 145 ? 50.791 0.183 -55.556 1.00 97.62 145 LEU A C 1
ATOM 1115 O O . LEU A 1 145 ? 51.543 0.369 -56.507 1.00 97.62 145 LEU A O 1
ATOM 1119 N N . LEU A 1 146 ? 51.198 0.296 -54.288 1.00 97.12 146 LEU A N 1
ATOM 1120 C CA . LEU A 1 146 ? 52.588 0.592 -53.932 1.00 97.12 146 LEU A CA 1
ATOM 1121 C C . LEU A 1 146 ? 53.545 -0.522 -54.377 1.00 97.12 146 LEU A C 1
ATOM 1123 O O . LEU A 1 146 ? 54.631 -0.219 -54.859 1.00 97.12 146 LEU A O 1
ATOM 1127 N N . ALA A 1 147 ? 53.142 -1.791 -54.265 1.00 96.44 147 ALA A N 1
ATOM 1128 C CA . ALA A 1 147 ? 53.947 -2.914 -54.743 1.00 96.44 147 ALA A CA 1
ATOM 1129 C C . ALA A 1 147 ? 54.102 -2.908 -56.274 1.00 96.44 147 ALA A C 1
ATOM 1131 O O . ALA A 1 147 ? 55.205 -3.112 -56.770 1.00 96.44 147 ALA A O 1
ATOM 1132 N N . VAL A 1 148 ? 53.026 -2.618 -57.018 1.00 97.25 148 VAL A N 1
ATOM 1133 C CA . VAL A 1 148 ? 53.087 -2.466 -58.485 1.00 97.25 148 VAL A CA 1
ATOM 1134 C C . VAL A 1 148 ? 53.994 -1.299 -58.871 1.00 97.25 148 VAL A C 1
ATOM 1136 O O . VAL A 1 148 ? 54.853 -1.459 -59.731 1.00 97.25 148 VAL A O 1
ATOM 1139 N N . ALA A 1 149 ? 53.850 -0.145 -58.213 1.00 96.69 149 ALA A N 1
ATOM 1140 C CA . ALA A 1 149 ? 54.696 1.018 -58.470 1.00 96.69 149 ALA A CA 1
ATOM 1141 C C . ALA A 1 149 ? 56.182 0.729 -58.194 1.00 96.69 149 ALA A C 1
ATOM 1143 O O . ALA A 1 149 ? 57.032 1.134 -58.981 1.00 96.69 149 ALA A O 1
ATOM 1144 N N . ALA A 1 150 ? 56.494 -0.002 -57.118 1.00 95.25 150 ALA A N 1
ATOM 1145 C CA . ALA A 1 150 ? 57.858 -0.432 -56.816 1.00 95.25 150 ALA A CA 1
ATOM 1146 C C . ALA A 1 150 ? 58.407 -1.424 -57.857 1.00 95.25 150 ALA A C 1
ATOM 1148 O O . ALA A 1 150 ? 59.572 -1.326 -58.224 1.00 95.25 150 ALA A O 1
ATOM 1149 N N . GLY A 1 151 ? 57.573 -2.346 -58.354 1.00 95.75 151 GLY A N 1
ATOM 1150 C CA . GLY A 1 151 ? 57.943 -3.267 -59.432 1.00 95.75 151 GLY A CA 1
ATOM 1151 C C . GLY A 1 151 ? 58.290 -2.535 -60.728 1.00 95.75 151 GLY A C 1
ATOM 1152 O O . GLY A 1 151 ? 59.370 -2.744 -61.265 1.00 95.75 151 GLY A O 1
ATOM 1153 N N . VAL A 1 152 ? 57.431 -1.608 -61.167 1.00 94.69 152 VAL A N 1
ATOM 1154 C CA . VAL A 1 152 ? 57.689 -0.775 -62.356 1.00 94.69 152 VAL A CA 1
ATOM 1155 C C . VAL A 1 152 ? 58.951 0.072 -62.177 1.00 94.69 152 VAL A C 1
ATOM 1157 O O . VAL A 1 152 ? 59.742 0.188 -63.104 1.00 94.69 152 VAL A O 1
ATOM 1160 N N . ALA A 1 153 ? 59.174 0.647 -60.990 1.00 92.69 153 ALA A N 1
ATOM 1161 C CA . ALA A 1 153 ? 60.399 1.397 -60.714 1.00 92.69 153 ALA A CA 1
ATOM 1162 C C . ALA A 1 153 ? 61.654 0.514 -60.838 1.00 92.69 153 ALA A C 1
ATOM 1164 O O . ALA A 1 153 ? 62.623 0.932 -61.462 1.00 92.69 153 ALA A O 1
ATOM 1165 N N . ALA A 1 154 ? 61.616 -0.713 -60.310 1.00 92.56 154 ALA A N 1
ATOM 1166 C CA . ALA A 1 154 ? 62.723 -1.661 -60.420 1.00 92.56 154 ALA A CA 1
ATOM 1167 C C . ALA A 1 154 ? 62.956 -2.142 -61.865 1.00 92.56 154 ALA A C 1
ATOM 1169 O O . ALA A 1 154 ? 64.104 -2.292 -62.278 1.00 92.56 154 ALA A O 1
ATOM 1170 N N . GLU A 1 155 ? 61.891 -2.364 -62.642 1.00 92.19 155 GLU A N 1
ATOM 1171 C CA . GLU A 1 155 ? 61.986 -2.697 -64.070 1.00 92.19 155 GLU A CA 1
ATOM 1172 C C . GLU A 1 155 ? 62.646 -1.557 -64.854 1.00 92.19 155 GLU A C 1
ATOM 1174 O O . GLU A 1 155 ? 63.624 -1.802 -65.556 1.00 92.19 155 GLU A O 1
ATOM 1179 N N . LEU A 1 156 ? 62.198 -0.312 -64.655 1.00 91.62 156 LEU A N 1
ATOM 1180 C CA . LEU A 1 156 ? 62.800 0.871 -65.281 1.00 91.62 156 LEU A CA 1
ATOM 1181 C C . LEU A 1 156 ? 64.269 1.064 -64.877 1.00 91.62 156 LEU A C 1
ATOM 1183 O O . LEU A 1 156 ? 65.098 1.393 -65.723 1.00 91.62 156 LEU A O 1
ATOM 1187 N N . GLU A 1 157 ? 64.614 0.839 -63.605 1.00 88.06 157 GLU A N 1
ATOM 1188 C CA . GLU A 1 157 ? 66.009 0.855 -63.144 1.00 88.06 157 GLU A CA 1
ATOM 1189 C C . GLU A 1 157 ? 66.841 -0.246 -63.824 1.00 88.06 157 GLU A C 1
ATOM 1191 O O . GLU A 1 157 ? 67.986 -0.007 -64.206 1.00 88.06 157 GLU A O 1
ATOM 1196 N N . SER A 1 158 ? 66.275 -1.440 -64.029 1.00 80.19 158 SER A N 1
ATOM 1197 C CA . SER A 1 158 ? 66.960 -2.543 -64.711 1.00 80.19 158 SER A CA 1
ATOM 1198 C C . SER A 1 158 ? 67.125 -2.322 -66.220 1.00 80.19 158 SER A C 1
ATOM 1200 O O . SER A 1 158 ? 68.184 -2.643 -66.760 1.00 80.19 158 SER A O 1
ATOM 1202 N N . GLU A 1 159 ? 66.127 -1.741 -66.895 1.00 78.38 159 GLU A N 1
ATOM 1203 C CA . GLU A 1 159 ? 66.196 -1.368 -68.313 1.00 78.38 159 GLU A CA 1
ATOM 1204 C C . GLU A 1 159 ? 67.232 -0.263 -68.540 1.00 78.38 159 GLU A C 1
ATOM 1206 O O . GLU A 1 159 ? 68.050 -0.381 -69.450 1.00 78.38 159 GLU A O 1
ATOM 1211 N N . ALA A 1 160 ? 67.281 0.748 -67.667 1.00 75.75 160 ALA A N 1
ATOM 1212 C CA . ALA A 1 160 ? 68.294 1.801 -67.726 1.00 75.75 160 ALA A CA 1
ATOM 1213 C C . ALA A 1 160 ? 69.728 1.244 -67.601 1.00 75.75 160 ALA A C 1
ATOM 1215 O O . ALA A 1 160 ? 70.619 1.646 -68.347 1.00 75.75 160 ALA A O 1
ATOM 1216 N N . LEU A 1 161 ? 69.947 0.270 -66.708 1.00 74.44 161 LEU A N 1
ATOM 1217 C CA . LEU A 1 161 ? 71.241 -0.410 -66.558 1.00 74.44 161 LEU A CA 1
ATOM 1218 C C . LEU A 1 161 ? 71.580 -1.321 -67.754 1.00 74.44 161 LEU A C 1
ATOM 1220 O O . LEU A 1 161 ? 72.753 -1.489 -68.090 1.00 74.44 161 LEU A O 1
ATOM 1224 N N . ALA A 1 162 ? 70.576 -1.922 -68.398 1.00 72.81 162 ALA A N 1
ATOM 1225 C CA . ALA A 1 162 ? 70.762 -2.755 -69.586 1.00 72.81 162 ALA A CA 1
ATOM 1226 C C . ALA A 1 162 ? 71.082 -1.922 -70.841 1.00 72.81 162 ALA A C 1
ATOM 1228 O O . ALA A 1 162 ? 71.921 -2.338 -71.642 1.00 72.81 162 ALA A O 1
ATOM 1229 N N . GLU A 1 163 ? 70.475 -0.741 -70.993 1.00 60.78 163 GLU A N 1
ATOM 1230 C CA . GLU A 1 163 ? 70.827 0.218 -72.049 1.00 60.78 163 GLU A CA 1
ATOM 1231 C C . GLU A 1 163 ? 72.250 0.779 -71.871 1.00 60.78 163 GLU A C 1
ATOM 1233 O O . GLU A 1 163 ? 72.964 0.933 -72.862 1.00 60.78 163 GLU A O 1
ATOM 1238 N N . GLU A 1 164 ? 72.722 0.992 -70.636 1.00 58.72 164 GLU A N 1
ATOM 1239 C CA . GLU A 1 164 ? 74.127 1.354 -70.366 1.00 58.72 164 GLU A CA 1
ATOM 1240 C C . GLU A 1 164 ? 75.124 0.204 -70.637 1.00 58.72 164 GLU A C 1
ATOM 1242 O O . GLU A 1 164 ? 76.297 0.460 -70.916 1.00 58.72 164 GLU A O 1
ATOM 1247 N N . GLY A 1 165 ? 74.682 -1.060 -70.592 1.00 57.19 165 GLY A N 1
ATOM 1248 C CA . GLY A 1 165 ? 75.518 -2.249 -70.817 1.00 57.19 165 GLY A CA 1
ATOM 1249 C C . GLY A 1 165 ? 75.587 -2.759 -72.266 1.00 57.19 165 GLY A C 1
ATOM 1250 O O . GLY A 1 165 ? 76.413 -3.623 -72.562 1.00 57.19 165 GLY A O 1
ATOM 1251 N N . ALA A 1 166 ? 74.751 -2.252 -73.177 1.00 49.09 166 ALA A N 1
ATOM 1252 C CA . ALA A 1 166 ? 74.628 -2.729 -74.560 1.00 49.09 166 ALA A CA 1
ATOM 1253 C C . ALA A 1 166 ? 75.406 -1.868 -75.581 1.00 49.09 166 ALA A C 1
ATOM 1255 O O . ALA A 1 166 ? 74.862 -1.445 -76.602 1.00 49.09 166 ALA A O 1
ATOM 1256 N N . LEU A 1 167 ? 76.698 -1.631 -75.341 1.00 49.16 167 LEU A N 1
ATOM 1257 C CA . LEU A 1 167 ? 77.625 -1.171 -76.385 1.00 49.16 167 LEU A CA 1
ATOM 1258 C C . LEU A 1 167 ? 78.287 -2.392 -77.053 1.00 49.16 167 LEU A C 1
ATOM 1260 O O . LEU A 1 167 ? 78.844 -3.229 -76.343 1.00 49.16 167 LEU A O 1
ATOM 1264 N N . PRO A 1 168 ? 78.264 -2.530 -78.395 1.00 48.75 168 PRO A N 1
ATOM 1265 C CA . PRO A 1 168 ? 78.956 -3.622 -79.066 1.00 48.75 168 PRO A CA 1
ATOM 1266 C C . PRO A 1 168 ? 80.467 -3.353 -79.096 1.00 48.75 168 PRO A C 1
ATOM 1268 O O . PRO A 1 168 ? 80.935 -2.423 -79.753 1.00 48.75 168 PRO A O 1
ATOM 1271 N N . GLU A 1 169 ? 81.244 -4.202 -78.426 1.00 52.97 169 GLU A N 1
ATOM 1272 C CA . GLU A 1 169 ? 82.656 -4.392 -78.756 1.00 52.97 169 GLU A CA 1
ATOM 1273 C C . GLU A 1 169 ? 82.761 -5.206 -80.055 1.00 52.97 169 GLU A C 1
ATOM 1275 O O . GLU A 1 169 ? 82.589 -6.420 -80.031 1.00 52.97 169 GLU A O 1
ATOM 1280 N N . THR A 1 170 ? 83.074 -4.556 -81.182 1.00 43.12 170 THR A N 1
ATOM 1281 C CA . THR A 1 170 ? 83.788 -5.187 -82.312 1.00 43.12 170 THR A CA 1
ATOM 1282 C C . THR A 1 170 ? 84.637 -4.157 -83.067 1.00 43.12 170 THR A C 1
ATOM 1284 O O . THR A 1 170 ? 84.136 -3.376 -83.870 1.00 43.12 170 THR A O 1
ATOM 1287 N N . GLU A 1 171 ? 85.922 -4.159 -82.719 1.00 41.91 171 GLU A N 1
ATOM 1288 C CA . GLU A 1 171 ? 87.122 -4.162 -83.571 1.00 41.91 171 GLU A CA 1
ATOM 1289 C C . GLU A 1 171 ? 87.203 -3.377 -84.908 1.00 41.91 171 GLU A C 1
ATOM 1291 O O . GLU A 1 171 ? 86.576 -3.706 -85.907 1.00 41.91 171 GLU A O 1
ATOM 1296 N N . MET A 1 172 ? 88.199 -2.473 -84.908 1.00 42.72 172 MET A N 1
ATOM 1297 C CA . MET A 1 172 ? 89.382 -2.427 -85.799 1.00 42.72 172 MET A CA 1
ATOM 1298 C C . MET A 1 172 ? 89.302 -1.855 -87.234 1.00 42.72 172 MET A C 1
ATOM 1300 O O . MET A 1 172 ? 88.797 -2.477 -88.156 1.00 42.72 172 MET A O 1
ATOM 1304 N N . ALA A 1 173 ? 90.062 -0.754 -87.379 1.00 42.22 173 ALA A N 1
ATOM 1305 C CA . ALA A 1 173 ? 91.047 -0.430 -88.429 1.00 42.22 173 ALA A CA 1
ATOM 1306 C C . ALA A 1 173 ? 90.588 -0.214 -89.888 1.00 42.22 173 ALA A C 1
ATOM 1308 O O . ALA A 1 173 ? 90.003 -1.082 -90.512 1.00 42.22 173 ALA A O 1
ATOM 1309 N N . GLU A 1 174 ? 90.998 0.906 -90.502 1.00 37.69 174 GLU A N 1
ATOM 1310 C CA . GLU A 1 174 ? 92.294 0.990 -91.203 1.00 37.69 174 GLU A CA 1
ATOM 1311 C C . GLU A 1 174 ? 92.543 2.405 -91.791 1.00 37.69 174 GLU A C 1
ATOM 1313 O O . GLU A 1 174 ? 91.676 3.045 -92.379 1.00 37.69 174 GLU A O 1
ATOM 1318 N N . THR A 1 175 ? 93.768 2.881 -91.559 1.00 45.72 175 THR A N 1
ATOM 1319 C CA . THR A 1 175 ? 94.587 3.900 -92.251 1.00 45.72 175 THR A CA 1
ATOM 1320 C C . THR A 1 175 ? 94.291 4.113 -93.753 1.00 45.72 175 THR A C 1
ATOM 1322 O O . THR A 1 175 ? 93.860 3.199 -94.437 1.00 45.72 175 THR A O 1
ATOM 1325 N N . VAL A 1 176 ? 94.554 5.281 -94.361 1.00 41.41 176 VAL A N 1
ATOM 1326 C CA . VAL A 1 176 ? 95.887 5.636 -94.901 1.00 41.41 176 VAL A CA 1
ATOM 1327 C C . VAL A 1 176 ? 95.976 7.123 -95.326 1.00 41.41 176 VAL A C 1
ATOM 1329 O O . VAL A 1 176 ? 95.143 7.623 -96.071 1.00 41.41 176 VAL A O 1
ATOM 1332 N N . ALA A 1 177 ? 97.065 7.747 -94.852 1.00 38.72 177 ALA A N 1
ATOM 1333 C CA . ALA A 1 177 ? 97.965 8.764 -95.430 1.00 38.72 177 ALA A CA 1
ATOM 1334 C C . ALA A 1 177 ? 97.458 10.088 -96.054 1.00 38.72 177 ALA A C 1
ATOM 1336 O O . ALA A 1 177 ? 96.696 10.122 -97.011 1.00 38.72 177 ALA A O 1
ATOM 1337 N N . GLY A 1 178 ? 98.059 11.184 -95.556 1.00 36.44 178 GLY A N 1
ATOM 1338 C CA . GLY A 1 178 ? 98.106 12.521 -96.173 1.00 36.44 178 GLY A CA 1
ATOM 1339 C C . GLY A 1 178 ? 99.077 12.604 -97.371 1.00 36.44 178 GLY A C 1
ATOM 1340 O O . GLY A 1 178 ? 99.153 11.624 -98.107 1.00 36.44 178 GLY A O 1
ATOM 1341 N N . PRO A 1 179 ? 99.876 13.681 -97.585 1.00 59.97 179 PRO A N 1
ATOM 1342 C CA . PRO A 1 179 ? 100.278 14.720 -96.622 1.00 59.97 179 PRO A CA 1
ATOM 1343 C C . PRO A 1 179 ? 100.376 16.164 -97.187 1.00 59.97 179 PRO A C 1
ATOM 1345 O O . PRO A 1 179 ? 100.140 16.408 -98.364 1.00 59.97 179 PRO A O 1
ATOM 1348 N N . ALA A 1 180 ? 100.875 17.059 -96.316 1.00 43.34 180 ALA A N 1
ATOM 1349 C CA . ALA A 1 180 ? 101.751 18.208 -96.613 1.00 43.34 180 ALA A CA 1
ATOM 1350 C C . ALA A 1 180 ? 101.121 19.441 -97.301 1.00 43.34 180 ALA A C 1
ATOM 1352 O O . ALA A 1 180 ? 100.317 19.324 -98.206 1.00 43.34 180 ALA A O 1
ATOM 1353 N N . ALA A 1 181 ? 101.494 20.686 -97.017 1.00 45.75 181 ALA A N 1
ATOM 1354 C CA . ALA A 1 181 ? 102.344 21.328 -96.019 1.00 45.75 181 ALA A CA 1
ATOM 1355 C C . ALA A 1 181 ? 102.223 22.859 -96.246 1.00 45.75 181 ALA A C 1
ATOM 1357 O O . ALA A 1 181 ? 101.569 23.292 -97.192 1.00 45.75 181 ALA A O 1
ATOM 1358 N N . LEU A 1 182 ? 102.975 23.613 -95.434 1.00 42.44 182 LEU A N 1
ATOM 1359 C CA . LEU A 1 182 ? 103.314 25.046 -95.486 1.00 42.44 182 LEU A CA 1
ATOM 1360 C C . LEU A 1 182 ? 102.342 25.997 -94.770 1.00 42.44 182 LEU A C 1
ATOM 1362 O O . LEU A 1 182 ? 101.200 26.144 -95.181 1.00 42.44 182 LEU A O 1
ATOM 1366 N N . LEU A 1 183 ? 102.725 26.527 -93.593 1.00 49.28 183 LEU A N 1
ATOM 1367 C CA . LEU A 1 183 ? 103.682 27.644 -93.352 1.00 49.28 183 LEU A CA 1
ATOM 1368 C C . LEU A 1 183 ? 103.030 28.985 -93.759 1.00 49.28 183 LEU A C 1
ATOM 1370 O O . LEU A 1 183 ? 102.460 29.078 -94.834 1.00 49.28 183 LEU A O 1
ATOM 1374 N N . ASP A 1 184 ? 103.069 30.072 -92.994 1.00 47.00 184 ASP A N 1
ATOM 1375 C CA . ASP A 1 184 ? 103.994 30.477 -91.939 1.00 47.00 184 ASP A CA 1
ATOM 1376 C C . ASP A 1 184 ? 103.394 31.678 -91.167 1.00 47.00 184 ASP A C 1
ATOM 1378 O O . ASP A 1 184 ? 102.668 32.471 -91.768 1.00 47.00 184 ASP A O 1
ATOM 1382 N N . ARG A 1 185 ? 103.832 31.822 -89.907 1.00 46.97 185 ARG A N 1
ATOM 1383 C CA . ARG A 1 185 ? 103.875 33.018 -89.025 1.00 46.97 185 ARG A CA 1
ATOM 1384 C C . ARG A 1 185 ? 102.603 33.622 -88.431 1.00 46.97 185 ARG A C 1
ATOM 1386 O O . ARG A 1 185 ? 101.814 34.260 -89.154 1.00 46.97 185 ARG A O 1
#

Sequence (185 aa):
MAATMEEEAIIKYRYLTQTVSTTANVLPPMKSLARRFFQFRTALTSGTAAEARALYDDLLRRLEAGIAATRGGIEAARRELAAAQADLRHAREYEALRRSVVALAPRSATRREMDGACREIGDLQAQARGLEEAMARRRAALTGLLAVAAGVAAELESEALAEEGALPETEMAETVAGPAALLDR

Radius of gyration: 62.32 Å; chains: 1; bounding box: 147×44×154 Å

Foldseek 3Di:
DDDDPVVVVVVVVCVVVVVPPPDPQQAQPVVVLVVLVVVLVCCVVPNDPVSNVVSVVVSVVSVVVSVVSNVVVVVVVVVVVVVVVVVVVVVVVVVVVVVVVVVDDDPVVVVVVVVVVVVVVVVVVVVVVVVVVVVVVVVVVVVVVVVVVVVVVVVVVVVVVVVVVPDDDDDDDDDDDDDDDDDDD